Protein AF-0000000079002250 (afdb_homodimer)

Structure (mmCIF, N/CA/C/O backbone):
data_AF-0000000079002250-model_v1
#
loop_
_entity.id
_entity.type
_entity.pdbx_description
1 polymer 'Uncharacterized protein'
#
loop_
_atom_site.group_PDB
_atom_site.id
_atom_site.type_symbol
_atom_site.label_atom_id
_atom_site.label_alt_id
_atom_site.label_comp_id
_atom_site.label_asym_id
_atom_site.label_entity_id
_atom_site.label_seq_id
_atom_site.pdbx_PDB_ins_code
_atom_site.Cartn_x
_atom_site.Cartn_y
_atom_site.Cartn_z
_atom_site.occupancy
_atom_site.B_iso_or_equiv
_atom_site.auth_seq_id
_atom_site.auth_comp_id
_atom_site.auth_asym_id
_atom_site.auth_atom_id
_atom_site.pdbx_PDB_model_num
ATOM 1 N N . MET A 1 1 ? -9.203 32.875 7.77 1 51.28 1 MET A N 1
ATOM 2 C CA . MET A 1 1 ? -10.492 32.188 7.75 1 51.28 1 MET A CA 1
ATOM 3 C C . MET A 1 1 ? -10.344 30.75 8.203 1 51.28 1 MET A C 1
ATOM 5 O O . MET A 1 1 ? -9.352 30.094 7.883 1 51.28 1 MET A O 1
ATOM 9 N N . SER A 1 2 ? -11.055 30.359 9.242 1 61.81 2 SER A N 1
ATOM 10 C CA . SER A 1 2 ? -11.008 29.047 9.883 1 61.81 2 SER A CA 1
ATOM 11 C C . SER A 1 2 ? -11.383 27.953 8.898 1 61.81 2 SER A C 1
ATOM 13 O O . SER A 1 2 ? -12.406 28.031 8.219 1 61.81 2 SER A O 1
ATOM 15 N N . GLN A 1 3 ? -10.367 27.25 8.367 1 74.38 3 GLN A N 1
ATOM 16 C CA . GLN A 1 3 ? -10.648 26.188 7.414 1 74.38 3 GLN A CA 1
ATOM 17 C C . GLN A 1 3 ? -11.508 25.094 8.047 1 74.38 3 GLN A C 1
ATOM 19 O O . GLN A 1 3 ? -11.383 24.812 9.242 1 74.38 3 GLN A O 1
ATOM 24 N N . ASP A 1 4 ? -12.555 24.75 7.359 1 87.44 4 ASP A N 1
ATOM 25 C CA . ASP A 1 4 ? -13.391 23.609 7.754 1 87.44 4 ASP A CA 1
ATOM 26 C C . ASP A 1 4 ? -12.539 22.359 7.992 1 87.44 4 ASP A C 1
ATOM 28 O O . ASP A 1 4 ? -11.883 21.859 7.078 1 87.44 4 ASP A O 1
ATOM 32 N N . PRO A 1 5 ? -12.523 21.891 9.297 1 90.62 5 PRO A N 1
ATOM 33 C CA . PRO A 1 5 ? -11.695 20.719 9.625 1 90.62 5 PRO A CA 1
ATOM 34 C C . PRO A 1 5 ? -12.023 19.5 8.758 1 90.62 5 PRO A C 1
ATOM 36 O O . PRO A 1 5 ? -11.164 18.656 8.539 1 90.62 5 PRO A O 1
ATOM 39 N N . LYS A 1 6 ? -13.289 19.453 8.234 1 92.06 6 LYS A N 1
ATOM 40 C CA . LYS A 1 6 ? -13.68 18.328 7.387 1 92.06 6 LYS A CA 1
ATOM 41 C C . LYS A 1 6 ? -12.93 18.344 6.059 1 92.06 6 LYS A C 1
ATOM 43 O O . LYS A 1 6 ? -12.555 17.297 5.531 1 92.06 6 LYS A O 1
ATOM 48 N N . ILE A 1 7 ? -12.734 19.531 5.605 1 93.25 7 ILE A N 1
ATOM 49 C CA . ILE A 1 7 ? -12.031 19.703 4.34 1 93.25 7 ILE A CA 1
ATOM 50 C C . ILE A 1 7 ? -10.555 19.359 4.527 1 93.25 7 ILE A C 1
ATOM 52 O O . ILE A 1 7 ? -9.961 18.672 3.693 1 93.25 7 ILE A O 1
ATOM 56 N N . ILE A 1 8 ? -9.992 19.781 5.617 1 94.38 8 ILE A N 1
ATOM 57 C CA . ILE A 1 8 ? -8.586 19.5 5.918 1 94.38 8 ILE A CA 1
ATOM 58 C C . ILE A 1 8 ? -8.383 18 6.121 1 94.38 8 ILE A C 1
ATOM 60 O O . ILE A 1 8 ? -7.414 17.438 5.617 1 94.38 8 ILE A O 1
ATOM 64 N N . LYS A 1 9 ? -9.344 17.422 6.836 1 94.81 9 LYS A N 1
ATOM 65 C CA . LYS A 1 9 ? -9.258 15.984 7.074 1 94.81 9 LYS A CA 1
ATOM 66 C C . LYS A 1 9 ? -9.289 15.211 5.762 1 94.81 9 LYS A C 1
ATOM 68 O O . LYS A 1 9 ? -8.516 14.266 5.574 1 94.81 9 LYS A O 1
ATOM 73 N N . ARG A 1 10 ? -10.125 15.609 4.84 1 93.88 10 ARG A N 1
ATOM 74 C CA . ARG A 1 10 ? -10.211 14.961 3.535 1 93.88 10 ARG A CA 1
ATOM 75 C C . ARG A 1 10 ? -8.93 15.164 2.736 1 93.88 10 ARG A C 1
ATOM 77 O O . ARG A 1 10 ? -8.438 14.234 2.098 1 93.88 10 ARG A O 1
ATOM 84 N N . ALA A 1 11 ? -8.398 16.328 2.82 1 94.19 11 ALA A N 1
ATOM 85 C CA . ALA A 1 11 ? -7.18 16.656 2.086 1 94.19 11 ALA A CA 1
ATOM 86 C C . ALA A 1 11 ? -6 15.828 2.586 1 94.19 11 ALA A C 1
ATOM 88 O O . ALA A 1 11 ? -5.082 15.516 1.82 1 94.19 11 ALA A O 1
ATOM 89 N N . LEU A 1 12 ? -6.082 15.406 3.818 1 95.88 12 LEU A N 1
ATOM 90 C CA . LEU A 1 12 ? -4.953 14.727 4.441 1 95.88 12 LEU A CA 1
ATOM 91 C C . LEU A 1 12 ? -5.191 13.219 4.496 1 95.88 12 LEU A C 1
ATOM 93 O O . LEU A 1 12 ? -4.387 12.477 5.062 1 95.88 12 LEU A O 1
ATOM 97 N N . SER A 1 13 ? -6.258 12.773 3.98 1 95.88 13 SER A N 1
ATOM 98 C CA . SER A 1 13 ? -6.59 11.359 4.059 1 95.88 13 SER A CA 1
ATOM 99 C C . SER A 1 13 ? -5.625 10.516 3.232 1 95.88 13 SER A C 1
ATOM 101 O O . SER A 1 13 ? -5.594 10.625 2.004 1 95.88 13 SER A O 1
ATOM 103 N N . ILE A 1 14 ? -4.805 9.812 3.867 1 96.38 14 ILE A N 1
ATOM 104 C CA . ILE A 1 14 ? -3.881 8.852 3.271 1 96.38 14 ILE A CA 1
ATOM 105 C C . ILE A 1 14 ? -4.094 7.473 3.891 1 96.38 14 ILE A C 1
ATOM 107 O O . ILE A 1 14 ? -4.234 7.348 5.109 1 96.38 14 ILE A O 1
ATOM 111 N N . LYS A 1 15 ? -4.238 6.5 3.049 1 96.56 15 LYS A N 1
ATOM 112 C CA . LYS A 1 15 ? -4.344 5.109 3.49 1 96.56 15 LYS A CA 1
ATOM 113 C C . LYS A 1 15 ? -3.438 4.199 2.668 1 96.56 15 LYS A C 1
ATOM 115 O O . LYS A 1 15 ? -3.469 4.234 1.436 1 96.56 15 LYS A O 1
ATOM 120 N N . LEU A 1 16 ? -2.584 3.562 3.332 1 96.44 16 LEU A N 1
ATOM 121 C CA . LEU A 1 16 ? -1.734 2.535 2.742 1 96.44 16 LEU A CA 1
ATOM 122 C C . LEU A 1 16 ? -1.872 1.216 3.496 1 96.44 16 LEU A C 1
ATOM 124 O O . LEU A 1 16 ? -1.715 1.176 4.719 1 96.44 16 LEU A O 1
ATOM 128 N N . TYR A 1 17 ? -2.268 0.25 2.797 1 96.81 17 TYR A N 1
ATOM 129 C CA . TYR A 1 17 ? -2.379 -1.094 3.352 1 96.81 17 TYR A CA 1
ATOM 130 C C . TYR A 1 17 ? -1.665 -2.111 2.469 1 96.81 17 TYR A C 1
ATOM 132 O O . TYR A 1 17 ? -1.827 -2.102 1.245 1 96.81 17 TYR A O 1
ATOM 140 N N . PHE A 1 18 ? -0.873 -2.93 3.109 1 96.12 18 PHE A N 1
ATOM 141 C CA . PHE A 1 18 ? -0.198 -4.016 2.408 1 96.12 18 PHE A CA 1
ATOM 142 C C . PHE A 1 18 ? -0.272 -5.309 3.213 1 96.12 18 PHE A C 1
ATOM 144 O O . PHE A 1 18 ? -0.104 -5.297 4.434 1 96.12 18 PHE A O 1
ATOM 151 N N . GLU A 1 19 ? -0.63 -6.332 2.561 1 96.5 19 GLU A N 1
ATOM 152 C CA . GLU A 1 19 ? -0.57 -7.688 3.1 1 96.5 19 GLU A CA 1
ATOM 153 C C . GLU A 1 19 ? 0.001 -8.664 2.076 1 96.5 19 GLU A C 1
ATOM 155 O O . GLU A 1 19 ? -0.377 -8.633 0.903 1 96.5 19 GLU A O 1
ATOM 160 N N . GLY A 1 20 ? 0.922 -9.453 2.516 1 95.5 20 GLY A N 1
ATOM 161 C CA . GLY A 1 20 ? 1.511 -10.453 1.636 1 95.5 20 GLY A CA 1
ATOM 162 C C . GLY A 1 20 ? 1.831 -11.758 2.34 1 95.5 20 GLY A C 1
ATOM 163 O O . GLY A 1 20 ? 1.411 -11.977 3.479 1 95.5 20 GLY A O 1
ATOM 164 N N . PRO A 1 21 ? 2.428 -12.617 1.613 1 92.81 21 PRO A N 1
ATOM 165 C CA . PRO A 1 21 ? 2.844 -13.875 2.227 1 92.81 21 PRO A CA 1
ATOM 166 C C . PRO A 1 21 ? 3.814 -13.68 3.389 1 92.81 21 PRO A C 1
ATOM 168 O O . PRO A 1 21 ? 4.496 -12.648 3.461 1 92.81 21 PRO A O 1
ATOM 171 N N . SER A 1 22 ? 3.754 -14.664 4.309 1 88.5 22 SER A N 1
ATOM 172 C CA . SER A 1 22 ? 4.652 -14.586 5.457 1 88.5 22 SER A CA 1
ATOM 173 C C . SER A 1 22 ? 6.055 -15.078 5.09 1 88.5 22 SER A C 1
ATOM 175 O O . SER A 1 22 ? 6.434 -16.203 5.422 1 88.5 22 SER A O 1
ATOM 177 N N . ASP A 1 23 ? 6.836 -14.266 4.441 1 90.31 23 ASP A N 1
ATOM 178 C CA . ASP A 1 23 ? 8.195 -14.641 4.059 1 90.31 23 ASP A CA 1
ATOM 179 C C . ASP A 1 23 ? 9.086 -13.406 3.947 1 90.31 23 ASP A C 1
ATOM 181 O O . ASP A 1 23 ? 8.656 -12.289 4.246 1 90.31 23 ASP A O 1
ATOM 185 N N . TRP A 1 24 ? 10.32 -13.633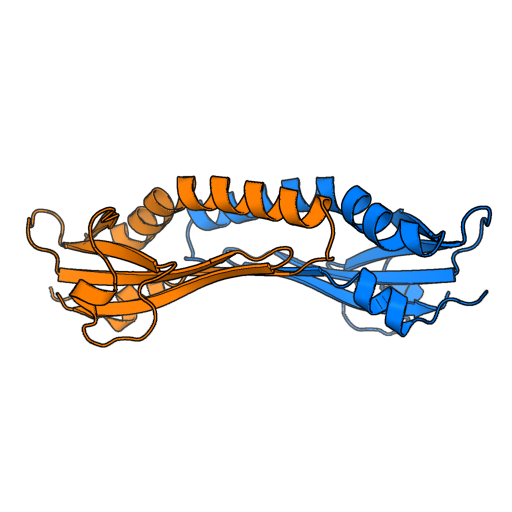 3.607 1 91.75 24 TRP A N 1
ATOM 186 C CA . TRP A 1 24 ? 11.32 -12.57 3.662 1 91.75 24 TRP A CA 1
ATOM 187 C C . TRP A 1 24 ? 11.102 -11.562 2.541 1 91.75 24 TRP A C 1
ATOM 189 O O . TRP A 1 24 ? 11.438 -10.383 2.682 1 91.75 24 TRP A O 1
ATOM 199 N N . THR A 1 25 ? 10.578 -11.938 1.364 1 91.25 25 THR A N 1
ATOM 200 C CA . THR A 1 25 ? 10.352 -11.016 0.252 1 91.25 25 THR A CA 1
ATOM 201 C C . THR A 1 25 ? 9.312 -9.969 0.62 1 91.25 25 THR A C 1
ATOM 203 O O . THR A 1 25 ? 9.438 -8.805 0.24 1 91.25 25 THR A O 1
ATOM 206 N N . THR A 1 26 ? 8.266 -10.469 1.333 1 92.62 26 THR A N 1
ATOM 207 C CA . THR A 1 26 ? 7.238 -9.555 1.806 1 92.62 26 THR A CA 1
ATOM 208 C C . THR A 1 26 ? 7.816 -8.555 2.803 1 92.62 26 THR A C 1
ATOM 210 O O . THR A 1 26 ? 7.559 -7.352 2.709 1 92.62 26 THR A O 1
ATOM 213 N N . ARG A 1 27 ? 8.625 -9.008 3.658 1 92.88 27 ARG A N 1
ATOM 214 C CA . ARG A 1 27 ? 9.258 -8.133 4.645 1 92.88 27 ARG A CA 1
ATOM 215 C C . ARG A 1 27 ? 10.141 -7.094 3.967 1 92.88 27 ARG A C 1
ATOM 217 O O . ARG A 1 27 ? 10.133 -5.922 4.348 1 92.88 27 ARG A O 1
ATOM 224 N N . GLU A 1 28 ? 10.82 -7.52 3.012 1 90.88 28 GLU A N 1
ATOM 225 C CA . GLU A 1 28 ? 11.68 -6.613 2.262 1 90.88 28 GLU A CA 1
ATOM 226 C C . GLU A 1 28 ? 10.875 -5.523 1.564 1 90.88 28 GLU A C 1
ATOM 228 O O . GLU A 1 28 ? 11.242 -4.348 1.602 1 90.88 28 GLU A O 1
ATOM 233 N N . LEU A 1 29 ? 9.836 -5.941 0.959 1 89.88 29 LEU A N 1
ATOM 234 C CA . LEU A 1 29 ? 8.977 -4.969 0.288 1 89.88 29 LEU A CA 1
ATOM 235 C C . LEU A 1 29 ? 8.398 -3.973 1.287 1 89.88 29 LEU A C 1
ATOM 237 O O . LEU A 1 29 ? 8.367 -2.77 1.021 1 89.88 29 LEU A O 1
ATOM 241 N N . ILE A 1 30 ? 7.945 -4.484 2.391 1 92 30 ILE A N 1
ATOM 242 C CA . ILE A 1 30 ? 7.387 -3.625 3.43 1 92 30 ILE A CA 1
ATOM 243 C C . ILE A 1 30 ? 8.438 -2.609 3.877 1 92 30 ILE A C 1
ATOM 245 O O . ILE A 1 30 ? 8.133 -1.422 4.023 1 92 30 ILE A O 1
ATOM 249 N N . ASP A 1 31 ? 9.672 -3.014 4.035 1 91.62 31 ASP A N 1
ATOM 250 C CA . ASP A 1 31 ? 10.75 -2.123 4.465 1 91.62 31 ASP A CA 1
ATOM 251 C C . ASP A 1 31 ? 11 -1.028 3.43 1 91.62 31 ASP A C 1
ATOM 253 O O . ASP A 1 31 ? 11.133 0.145 3.781 1 91.62 31 ASP A O 1
ATOM 257 N N . ILE A 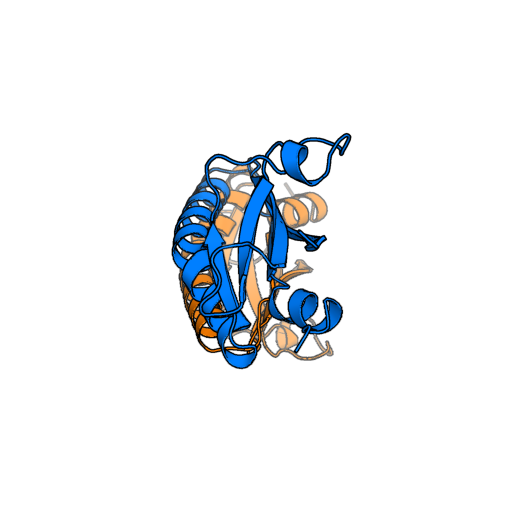1 32 ? 10.961 -1.405 2.273 1 86.56 32 ILE A N 1
ATOM 258 C CA . ILE A 1 32 ? 11.219 -0.46 1.193 1 86.56 32 ILE A CA 1
ATOM 259 C C . ILE A 1 32 ? 10.062 0.528 1.083 1 86.56 32 ILE A C 1
ATOM 261 O O . ILE A 1 32 ? 10.273 1.735 0.953 1 86.56 32 ILE A O 1
ATOM 265 N N . VAL A 1 33 ? 8.875 0.035 1.108 1 85.5 33 VAL A N 1
ATOM 266 C CA . VAL A 1 33 ? 7.68 0.869 1.008 1 85.5 33 VAL A CA 1
ATOM 267 C C . VAL A 1 33 ? 7.617 1.826 2.195 1 85.5 33 VAL A C 1
ATOM 269 O O . VAL A 1 33 ? 7.332 3.016 2.029 1 85.5 33 VAL A O 1
ATOM 272 N N . ASP A 1 34 ? 7.875 1.283 3.322 1 89.12 34 ASP A N 1
ATOM 273 C CA . ASP A 1 34 ? 7.883 2.102 4.531 1 89.12 34 ASP A CA 1
ATOM 274 C C . ASP A 1 34 ? 8.898 3.238 4.418 1 89.12 34 ASP A C 1
ATOM 276 O O . ASP A 1 34 ? 8.562 4.402 4.652 1 89.12 34 ASP A O 1
ATOM 280 N N . GLU A 1 35 ? 10.055 2.926 4.059 1 88.56 35 GLU A N 1
ATOM 281 C CA . GLU A 1 35 ? 11.133 3.906 3.961 1 88.56 35 GLU A CA 1
ATOM 282 C C . GLU A 1 35 ? 10.797 4.992 2.939 1 88.56 35 GLU A C 1
ATOM 284 O O . GLU A 1 35 ? 10.883 6.184 3.242 1 88.56 35 GLU A O 1
ATOM 289 N N . TYR A 1 36 ? 10.445 4.562 1.836 1 86.06 36 TYR A N 1
ATOM 290 C CA . TYR A 1 36 ? 10.141 5.512 0.77 1 86.06 36 TYR A CA 1
ATOM 291 C C . TYR A 1 36 ? 8.93 6.367 1.125 1 86.06 36 TYR A C 1
ATOM 293 O O . TYR A 1 36 ? 8.93 7.578 0.896 1 86.06 36 TYR A O 1
ATOM 301 N N . PHE A 1 37 ? 7.934 5.715 1.644 1 89.81 37 PHE A N 1
ATOM 302 C CA . PHE A 1 37 ? 6.703 6.406 2.006 1 89.81 37 PHE A CA 1
ATOM 303 C C . PHE A 1 37 ? 6.969 7.457 3.076 1 89.81 37 PHE A C 1
ATOM 305 O O . PHE A 1 37 ? 6.539 8.609 2.947 1 89.81 37 PHE A O 1
ATOM 312 N N . MET A 1 38 ? 7.719 7.133 4.047 1 89.19 38 MET A N 1
ATOM 313 C CA . MET A 1 38 ? 8.008 8.055 5.145 1 89.19 38 MET A CA 1
ATOM 314 C C . MET A 1 38 ? 8.867 9.219 4.668 1 89.19 38 MET A C 1
ATOM 316 O O . MET A 1 38 ? 8.727 10.336 5.164 1 89.19 38 MET A O 1
ATOM 320 N N . GLU A 1 39 ? 9.625 9.008 3.73 1 89.12 39 GLU A N 1
ATOM 321 C CA . GLU A 1 39 ? 10.461 10.062 3.16 1 89.12 39 GLU A CA 1
ATOM 322 C C . GLU A 1 39 ? 9.617 11.062 2.369 1 89.12 39 GLU A C 1
ATOM 324 O O . GLU A 1 39 ? 9.938 12.25 2.326 1 89.12 39 GLU A O 1
ATOM 329 N N . ARG A 1 40 ? 8.602 10.57 1.753 1 90.5 40 ARG A N 1
ATOM 330 C CA . ARG A 1 40 ? 7.793 11.406 0.866 1 90.5 40 ARG A CA 1
ATOM 331 C C . ARG A 1 40 ? 6.621 12.031 1.614 1 90.5 40 ARG A C 1
ATOM 333 O O . ARG A 1 40 ? 6.043 13.016 1.158 1 90.5 40 ARG A O 1
ATOM 340 N N . LEU A 1 41 ? 6.297 11.492 2.676 1 92.62 41 LEU A N 1
ATOM 341 C CA . LEU A 1 41 ? 5.094 11.859 3.414 1 92.62 41 LEU A CA 1
ATOM 342 C C . LEU A 1 41 ? 5.062 13.359 3.693 1 92.62 41 LEU A C 1
ATOM 344 O O . LEU A 1 41 ? 4.059 14.023 3.434 1 92.62 41 LEU A O 1
ATOM 348 N N . PRO A 1 42 ? 6.184 13.969 4.148 1 90.75 42 PRO A N 1
ATOM 349 C CA . PRO A 1 42 ? 6.141 15.406 4.43 1 90.75 42 PRO A CA 1
ATOM 350 C C . PRO A 1 42 ? 5.789 16.234 3.199 1 90.75 42 PRO A C 1
ATOM 352 O O . PRO A 1 42 ? 5 17.188 3.293 1 90.75 42 PRO A O 1
ATOM 355 N N . VAL A 1 43 ? 6.367 15.875 2.113 1 93.25 43 VAL A N 1
ATOM 356 C CA . VAL A 1 43 ? 6.098 16.594 0.869 1 93.25 43 VAL A CA 1
ATOM 357 C C . VAL A 1 43 ? 4.637 16.406 0.467 1 93.25 43 VAL A C 1
ATOM 359 O O . VAL A 1 43 ? 3.969 17.344 0.059 1 93.25 43 VAL A O 1
ATOM 362 N N . MET A 1 44 ? 4.094 15.195 0.631 1 94.06 44 MET A N 1
ATOM 363 C CA . MET A 1 44 ? 2.707 14.883 0.291 1 94.06 44 MET A CA 1
ATOM 364 C C . MET A 1 44 ? 1.74 15.703 1.137 1 94.06 44 MET A C 1
ATOM 366 O O . MET A 1 44 ? 0.789 16.281 0.611 1 94.06 44 MET A O 1
ATOM 370 N N . ILE A 1 45 ? 2.041 15.781 2.35 1 95.25 45 ILE A N 1
ATOM 371 C CA . ILE A 1 45 ? 1.171 16.484 3.283 1 95.25 45 ILE A CA 1
ATOM 372 C C . ILE A 1 45 ? 1.193 17.984 2.979 1 95.25 45 ILE A C 1
ATOM 374 O O . ILE A 1 45 ? 0.141 18.625 2.896 1 95.25 45 ILE A O 1
ATOM 378 N N . ASN A 1 46 ? 2.373 18.5 2.777 1 94.75 46 ASN A N 1
ATOM 379 C CA . ASN A 1 46 ? 2.486 19.938 2.496 1 94.75 46 ASN A CA 1
ATOM 380 C C . ASN A 1 46 ? 1.806 20.297 1.18 1 94.75 46 ASN A C 1
ATOM 382 O O . ASN A 1 46 ? 1.148 21.328 1.084 1 94.75 46 ASN A O 1
ATOM 386 N N . ASN A 1 47 ? 2.012 19.469 0.241 1 95.19 47 ASN A N 1
ATOM 387 C CA . ASN A 1 47 ? 1.335 19.719 -1.027 1 95.19 47 ASN A CA 1
ATOM 388 C C . ASN A 1 47 ? -0.182 19.688 -0.871 1 95.19 47 ASN A C 1
ATOM 390 O O . ASN A 1 47 ? -0.89 20.516 -1.458 1 95.19 47 ASN A O 1
ATOM 394 N N . ALA A 1 48 ? -0.69 18.797 -0.098 1 94.19 48 ALA A N 1
ATOM 395 C CA . ALA A 1 48 ? -2.127 18.656 0.126 1 94.19 48 ALA A CA 1
ATOM 396 C C . ALA A 1 48 ? -2.693 19.875 0.847 1 94.19 48 ALA A C 1
ATOM 398 O O . ALA A 1 48 ? -3.861 20.219 0.661 1 94.19 48 ALA A O 1
ATOM 399 N N . LEU A 1 49 ? -1.908 20.578 1.555 1 95 49 LEU A N 1
ATOM 400 C CA . LEU A 1 49 ? -2.367 21.656 2.416 1 95 49 LEU A CA 1
ATOM 401 C C . LEU A 1 49 ? -2.193 23.016 1.729 1 95 49 LEU A C 1
ATOM 403 O O . LEU A 1 49 ? -2.793 24 2.146 1 95 49 LEU A O 1
ATOM 407 N N . GLU A 1 50 ? -1.407 23.094 0.747 1 93.88 50 GLU A N 1
ATOM 408 C CA . GLU A 1 50 ? -1.025 24.328 0.082 1 93.88 50 GLU A CA 1
ATOM 409 C C . GLU A 1 50 ? -2.254 25.125 -0.349 1 93.88 50 GLU A C 1
ATOM 411 O O . GLU A 1 50 ? -2.334 26.328 -0.111 1 93.88 50 GLU A O 1
ATOM 416 N N . PRO A 1 51 ? -3.271 24.469 -0.947 1 93.25 51 PRO A N 1
ATOM 417 C CA . PRO A 1 51 ? -4.453 25.203 -1.392 1 93.25 51 PRO A CA 1
ATOM 418 C C . PRO A 1 51 ? -5.18 25.906 -0.244 1 93.25 51 PRO A C 1
ATOM 420 O O . PRO A 1 51 ? -5.996 26.797 -0.479 1 93.25 51 PRO A O 1
ATOM 423 N N . TYR A 1 52 ? -4.887 25.516 0.924 1 93.5 52 TYR A N 1
ATOM 424 C CA . TYR A 1 52 ? -5.594 26.047 2.078 1 93.5 52 TYR A CA 1
ATOM 425 C C . TYR A 1 52 ? -4.707 27.016 2.855 1 93.5 52 TYR A C 1
ATOM 427 O O . TYR A 1 52 ? -5.059 27.438 3.961 1 93.5 52 TYR A O 1
ATOM 435 N N . GLY A 1 53 ? -3.516 27.297 2.266 1 93.44 53 GLY A N 1
ATOM 436 C CA . GLY A 1 53 ? -2.604 28.234 2.914 1 93.44 53 GLY A CA 1
ATOM 437 C C . GLY A 1 53 ? -2.021 27.688 4.207 1 93.44 53 GLY A C 1
ATOM 438 O O . GLY A 1 53 ? -1.811 28.438 5.16 1 93.44 53 GLY A O 1
ATOM 439 N N . MET A 1 54 ? -1.897 26.375 4.297 1 95.06 54 MET A N 1
ATOM 440 C CA . MET A 1 54 ? -1.395 25.75 5.516 1 95.06 54 MET A CA 1
ATOM 441 C C . MET A 1 54 ? -0.062 25.047 5.262 1 95.06 54 MET A C 1
ATOM 443 O O . MET A 1 54 ? 0.287 24.766 4.113 1 95.06 54 MET A O 1
ATOM 447 N N . GLU A 1 55 ? 0.626 24.828 6.348 1 94.56 55 GLU A N 1
ATOM 448 C CA . GLU A 1 55 ? 1.896 24.109 6.352 1 94.56 55 GLU A CA 1
ATOM 449 C C . GLU A 1 55 ? 1.922 23.047 7.449 1 94.56 55 GLU A C 1
ATOM 451 O O . GLU A 1 55 ? 1.16 23.125 8.414 1 94.56 55 GLU A O 1
ATOM 456 N N . ALA A 1 56 ? 2.77 22.125 7.172 1 94.81 56 ALA A N 1
ATOM 457 C CA . ALA A 1 56 ? 2.826 21.016 8.125 1 94.81 56 ALA A CA 1
ATOM 458 C C . ALA A 1 56 ? 4.238 20.844 8.68 1 94.81 56 ALA A C 1
ATOM 460 O O . ALA A 1 56 ? 5.219 21.172 8 1 94.81 56 ALA A O 1
ATOM 461 N N . SER A 1 57 ? 4.336 20.359 9.891 1 93.44 57 SER A N 1
ATOM 462 C CA . SER A 1 57 ? 5.59 19.953 10.516 1 93.44 57 SER A CA 1
ATOM 463 C C . SER A 1 57 ? 5.426 18.641 11.289 1 93.44 57 SER A C 1
ATOM 465 O O . SER A 1 57 ? 4.516 18.516 12.102 1 93.44 57 SER A O 1
ATOM 467 N N . ILE A 1 58 ? 6.258 17.703 10.953 1 92.06 58 ILE A N 1
ATOM 468 C CA . ILE A 1 58 ? 6.246 16.453 11.703 1 92.06 58 ILE A CA 1
ATOM 469 C C . ILE A 1 58 ? 6.836 16.672 13.094 1 92.06 58 ILE A C 1
ATOM 471 O O . ILE A 1 58 ? 7.938 17.219 13.227 1 92.06 58 ILE A O 1
ATOM 475 N N . LEU A 1 59 ? 6.059 16.312 14.047 1 90.75 59 LEU A N 1
ATOM 476 C CA . LEU A 1 59 ? 6.547 16.438 15.414 1 90.75 59 LEU A CA 1
ATOM 477 C C . LEU A 1 59 ? 7.172 15.141 15.891 1 90.75 59 LEU A C 1
ATOM 479 O O . LEU A 1 59 ? 6.461 14.188 16.219 1 90.75 59 LEU A O 1
ATOM 483 N N . GLU A 1 60 ? 8.414 15.07 15.953 1 79.56 60 GLU A N 1
ATOM 484 C CA . GLU A 1 60 ? 9.133 13.852 16.312 1 79.56 60 GLU A CA 1
ATOM 485 C C . GLU A 1 60 ? 9.078 13.609 17.828 1 79.56 60 GLU A C 1
ATOM 487 O O . GLU A 1 60 ? 9.133 12.461 18.266 1 79.56 60 GLU A O 1
ATOM 492 N N . ASP A 1 61 ? 8.906 14.672 18.594 1 76.12 61 ASP A N 1
ATOM 493 C CA . ASP A 1 61 ? 9.023 14.586 20.047 1 76.12 61 ASP A CA 1
ATOM 494 C C . ASP A 1 61 ? 7.648 14.539 20.703 1 76.12 61 ASP A C 1
ATOM 496 O O . ASP A 1 61 ? 7.543 14.508 21.938 1 76.12 61 ASP A O 1
ATOM 500 N N . LYS A 1 62 ? 6.707 14.617 19.922 1 75.75 62 LYS A N 1
ATOM 501 C CA . LYS A 1 62 ? 5.367 14.586 20.5 1 75.75 62 LYS A CA 1
ATOM 502 C C . LYS A 1 62 ? 4.68 13.25 20.219 1 75.75 62 LYS A C 1
ATOM 504 O O . LYS A 1 62 ? 4.82 12.695 19.141 1 75.75 62 LYS A O 1
ATOM 509 N N . THR A 1 63 ? 4.098 12.883 21.312 1 75 63 THR A N 1
ATOM 510 C CA . THR A 1 63 ? 3.346 11.641 21.172 1 75 63 THR A CA 1
ATOM 511 C C . THR A 1 63 ? 1.857 11.922 20.984 1 75 63 THR A C 1
ATOM 513 O O . THR A 1 63 ? 1.366 12.977 21.391 1 75 63 THR A O 1
ATOM 516 N N . ALA A 1 64 ? 1.247 11.07 20.25 1 80 64 ALA A N 1
ATOM 517 C CA . ALA A 1 64 ? -0.206 11.148 20.125 1 80 64 ALA A CA 1
ATOM 518 C C . ALA A 1 64 ? -0.878 11.203 21.5 1 80 64 ALA A C 1
ATOM 520 O O . ALA A 1 64 ? -1.918 11.844 21.656 1 80 64 ALA A O 1
ATOM 521 N N . CYS A 1 65 ? -0.261 10.586 22.469 1 81.69 65 CYS A N 1
ATOM 522 C CA . CYS A 1 65 ? -0.85 10.523 23.812 1 81.69 65 CYS A CA 1
ATOM 523 C C . CYS A 1 65 ? -0.884 11.906 24.453 1 81.69 65 CYS A C 1
ATOM 525 O O . CYS A 1 65 ? -1.806 12.219 25.203 1 81.69 65 CYS A O 1
ATOM 527 N N . GLU A 1 66 ? 0.077 12.703 24.203 1 82 66 GLU A N 1
ATOM 528 C CA . GLU A 1 66 ? 0.108 14.062 24.734 1 82 66 GLU A CA 1
ATOM 529 C C . GLU A 1 66 ? -1.007 14.914 24.141 1 82 66 GLU A C 1
ATOM 531 O O . GLU A 1 66 ? -1.499 15.844 24.781 1 82 66 GLU A O 1
ATOM 536 N N . ILE A 1 67 ? -1.33 14.609 22.953 1 81.62 67 ILE A N 1
ATOM 537 C CA . ILE A 1 67 ? -2.32 15.398 22.234 1 81.62 67 ILE A CA 1
ATOM 538 C C . ILE A 1 67 ? -3.717 14.836 22.5 1 81.62 67 ILE A C 1
ATOM 540 O O . ILE A 1 67 ? -4.66 15.594 22.734 1 81.62 67 ILE A O 1
ATOM 544 N N . LEU A 1 68 ? -3.855 13.508 22.422 1 79.19 68 LEU A N 1
ATOM 545 C CA . LEU A 1 68 ? -5.168 12.875 22.516 1 79.19 68 LEU A CA 1
ATOM 546 C C . LEU A 1 68 ? -5.555 12.617 23.953 1 79.19 68 LEU A C 1
ATOM 548 O O . LEU A 1 68 ? -6.734 12.422 24.266 1 79.19 68 LEU A O 1
ATOM 552 N N . GLY A 1 69 ? -4.699 12.82 24.875 1 71.69 69 GLY A N 1
ATOM 553 C CA . GLY A 1 69 ? -4.957 12.414 26.25 1 71.69 69 GLY A CA 1
ATOM 554 C C . GLY A 1 69 ? -4.961 10.906 26.438 1 71.69 69 GLY A C 1
ATOM 555 O O . GLY A 1 69 ? -4.102 10.211 25.891 1 71.69 69 GLY A O 1
ATOM 556 N N . GLU A 1 70 ? -6.059 10.383 27.266 1 59.66 70 GLU A N 1
ATOM 557 C CA . GLU A 1 70 ? -6.113 8.984 27.688 1 59.66 70 GLU A CA 1
ATOM 558 C C . GLU A 1 70 ? -6.289 8.055 26.5 1 59.66 70 GLU A C 1
ATOM 560 O O . GLU A 1 70 ? -7.414 7.754 26.094 1 59.66 70 GLU A O 1
ATOM 565 N N . THR A 1 71 ? -5.883 8.469 25.438 1 56.25 71 THR A N 1
ATOM 566 C CA . THR A 1 71 ? -6.273 7.578 24.344 1 56.25 71 THR A CA 1
ATOM 567 C C . THR A 1 71 ? -5.473 6.277 24.406 1 56.25 71 THR A C 1
ATOM 569 O O . THR A 1 71 ? -4.387 6.234 24.984 1 56.25 71 THR A O 1
ATOM 572 N N . PRO A 1 72 ? -6.031 5.316 23.719 1 58.34 72 PRO A N 1
ATOM 573 C CA . PRO A 1 72 ? -5.328 4.062 23.453 1 58.34 72 PRO A CA 1
ATOM 574 C C . PRO A 1 72 ? -3.852 4.27 23.125 1 58.34 72 PRO A C 1
ATOM 576 O O . PRO A 1 72 ? -3.406 5.41 22.969 1 58.34 72 PRO A O 1
ATOM 579 N N . SER A 1 73 ? -3.098 3.252 22.609 1 63.28 73 SER A N 1
ATOM 580 C CA . SER A 1 73 ? -1.656 3.111 22.438 1 63.28 73 SER A CA 1
ATOM 581 C C . SER A 1 73 ? -1.089 4.254 21.594 1 63.28 73 SER A C 1
ATOM 583 O O . SER A 1 73 ? -1.657 4.617 20.562 1 63.28 73 SER A O 1
ATOM 585 N N . CYS A 1 74 ? -0.296 5.051 22.141 1 76.06 74 CYS A N 1
ATOM 586 C CA . CYS A 1 74 ? 0.447 6.109 21.469 1 76.06 74 CYS A CA 1
ATOM 587 C C . CYS A 1 74 ? 1.608 5.531 20.672 1 76.06 74 CYS A C 1
ATOM 589 O O . CYS A 1 74 ? 2.418 6.277 20.109 1 76.06 74 CYS A O 1
ATOM 591 N N . LYS A 1 75 ? 1.473 4.281 20.781 1 79.5 75 LYS A N 1
ATOM 592 C CA . LYS A 1 75 ? 2.543 3.654 20.016 1 79.5 75 LYS A CA 1
ATOM 593 C C . LYS A 1 75 ? 2.223 3.664 18.516 1 79.5 75 LYS A C 1
ATOM 595 O O . LYS A 1 75 ? 1.053 3.686 18.125 1 79.5 75 LYS A O 1
ATOM 600 N N . ASN A 1 76 ? 3.207 3.787 17.688 1 86 76 ASN A N 1
ATOM 601 C CA . ASN A 1 76 ? 3.096 3.684 16.234 1 86 76 ASN A CA 1
ATOM 602 C C . ASN A 1 76 ? 2.223 4.797 15.656 1 86 76 ASN A C 1
ATOM 604 O O . ASN A 1 76 ? 1.305 4.531 14.875 1 86 76 ASN A O 1
ATOM 608 N N . THR A 1 77 ? 2.416 5.891 16.219 1 89.69 77 THR A N 1
ATOM 609 C CA . THR A 1 77 ? 1.715 7.059 15.695 1 89.69 77 THR A CA 1
ATOM 610 C C . THR A 1 77 ? 2.707 8.117 15.227 1 89.69 77 THR A C 1
ATOM 612 O O . THR A 1 77 ? 3.836 8.18 15.711 1 89.69 77 THR A O 1
ATOM 615 N N . LEU A 1 78 ? 2.275 8.836 14.305 1 91.44 78 LEU A N 1
ATOM 616 C CA . LEU A 1 78 ? 2.963 10.016 13.797 1 91.44 78 LEU A CA 1
ATOM 617 C C . LEU A 1 78 ? 2.109 11.266 13.992 1 91.44 78 LEU A C 1
ATOM 619 O O . LEU A 1 78 ? 0.935 11.281 13.617 1 91.44 78 LEU A O 1
ATOM 623 N N . VAL A 1 79 ? 2.682 12.203 14.602 1 93.12 79 VAL A N 1
ATOM 624 C CA . VAL A 1 79 ? 1.962 13.445 14.852 1 93.12 79 VAL A CA 1
ATOM 625 C C . VAL A 1 79 ? 2.488 14.547 13.93 1 93.12 79 VAL A C 1
ATOM 627 O O . VAL A 1 79 ? 3.695 14.797 13.891 1 93.12 79 VAL A O 1
ATOM 630 N N . ILE A 1 80 ? 1.553 15.188 13.305 1 95.19 80 ILE A N 1
ATOM 631 C CA . ILE A 1 80 ? 1.89 16.281 12.398 1 95.19 80 ILE A CA 1
ATOM 632 C C . ILE A 1 80 ? 1.145 17.547 12.82 1 95.19 80 ILE A C 1
ATOM 634 O O . ILE A 1 80 ? -0.084 17.547 12.93 1 95.19 80 ILE A O 1
ATOM 638 N N . ALA A 1 81 ? 1.838 18.625 13.109 1 95.44 81 ALA A N 1
ATOM 639 C CA . ALA A 1 81 ? 1.24 19.922 13.398 1 95.44 81 ALA A CA 1
ATOM 640 C C . ALA A 1 81 ? 0.928 20.688 12.109 1 95.44 81 ALA A C 1
ATOM 642 O O . ALA A 1 81 ? 1.746 20.719 11.188 1 95.44 81 ALA A O 1
ATOM 643 N N . LEU A 1 82 ? -0.216 21.219 12.047 1 95.62 82 LEU A N 1
ATOM 644 C CA . LEU A 1 82 ? -0.666 22.016 10.914 1 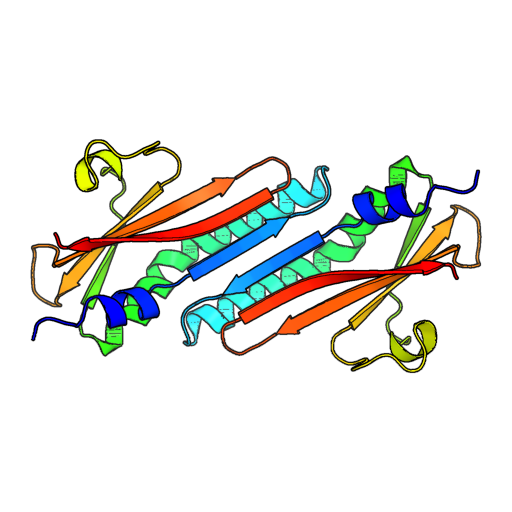95.62 82 LEU A CA 1
ATOM 645 C C . LEU A 1 82 ? -0.792 23.484 11.289 1 95.62 82 LEU A C 1
ATOM 647 O O . LEU A 1 82 ? -1.485 23.812 12.25 1 95.62 82 LEU A O 1
ATOM 651 N N . TYR A 1 83 ? -0.174 24.281 10.508 1 94.94 83 TYR A N 1
ATOM 652 C CA . TYR A 1 83 ? -0.135 25.719 10.773 1 94.94 83 TYR A CA 1
ATOM 653 C C . TYR A 1 83 ? -0.801 26.484 9.641 1 94.94 83 TYR A C 1
ATOM 655 O O . TYR A 1 83 ? -0.678 26.125 8.469 1 94.94 83 TYR A O 1
ATOM 663 N N . VAL A 1 84 ? -1.535 27.5 10.094 1 93 84 VAL A N 1
ATOM 664 C CA . VAL A 1 84 ? -1.855 28.5 9.086 1 93 84 VAL A CA 1
ATOM 665 C C . VAL A 1 84 ? -0.595 29.281 8.719 1 93 84 VAL A C 1
ATOM 667 O O . VAL A 1 84 ? 0.199 29.641 9.594 1 93 84 VAL A O 1
ATOM 670 N N . ALA A 1 85 ? -0.424 29.453 7.414 1 88.44 85 ALA A N 1
ATOM 671 C CA . ALA A 1 85 ? 0.792 30.109 6.934 1 88.44 85 ALA A CA 1
ATOM 672 C C . ALA A 1 85 ? 1.053 31.406 7.691 1 88.44 85 ALA A C 1
ATOM 674 O O . ALA A 1 85 ? 0.151 32.25 7.848 1 88.44 85 ALA A O 1
ATOM 675 N N . GLY A 1 86 ? 2.305 31.578 8.227 1 87.56 86 GLY A N 1
ATOM 676 C CA . GLY A 1 86 ? 2.713 32.812 8.891 1 87.56 86 GLY A CA 1
ATOM 677 C C . GLY A 1 86 ? 2.447 32.781 10.391 1 87.56 86 GLY A C 1
ATOM 678 O O . GLY A 1 86 ? 2.717 33.781 11.078 1 87.56 86 GLY A O 1
ATOM 679 N N . THR A 1 87 ? 1.852 31.703 10.859 1 91.12 87 THR A N 1
ATOM 680 C CA . THR A 1 87 ? 1.601 31.625 12.289 1 91.12 87 THR A CA 1
ATOM 681 C C . THR A 1 87 ? 2.551 30.641 12.953 1 91.12 87 THR A C 1
ATOM 683 O O . THR A 1 87 ? 3.127 29.781 12.281 1 91.12 87 THR A O 1
ATOM 686 N N . SER A 1 88 ? 2.738 30.828 14.211 1 91.31 88 SER A N 1
ATOM 687 C CA . SER A 1 88 ? 3.699 29.984 14.93 1 91.31 88 SER A CA 1
ATOM 688 C C . SER A 1 88 ? 2.994 28.938 15.773 1 91.31 88 SER A C 1
ATOM 690 O O . SER A 1 88 ? 3.625 27.984 16.234 1 91.31 88 SER A O 1
ATOM 692 N N . LYS A 1 89 ? 1.692 29.109 15.992 1 93.75 89 LYS A N 1
ATOM 693 C CA . LYS A 1 89 ? 0.945 28.125 16.766 1 93.75 89 LYS A CA 1
ATOM 694 C C . LYS A 1 89 ? 0.16 27.188 15.844 1 93.75 89 LYS A C 1
ATOM 696 O O . LYS A 1 89 ? -0.475 27.641 14.891 1 93.75 89 LYS A O 1
ATOM 701 N N . PRO A 1 90 ? 0.198 25.922 16.141 1 94.12 90 PRO A N 1
ATOM 702 C CA . PRO A 1 90 ? -0.566 25 15.305 1 94.12 90 PRO A CA 1
ATOM 703 C C . PRO A 1 90 ? -2.074 25.219 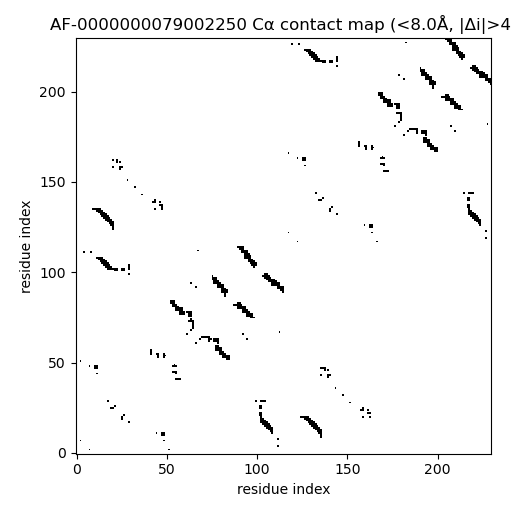15.398 1 94.12 90 PRO A C 1
ATOM 705 O O . PRO A 1 90 ? -2.588 25.531 16.484 1 94.12 90 PRO A O 1
ATOM 708 N N . ALA A 1 91 ? -2.736 25.125 14.289 1 94.69 91 ALA A N 1
ATOM 709 C CA . ALA A 1 91 ? -4.195 25.141 14.242 1 94.69 91 ALA A CA 1
ATOM 710 C C . ALA A 1 91 ? -4.773 23.75 14.5 1 94.69 91 ALA A C 1
ATOM 712 O O . ALA A 1 91 ? -5.812 23.609 15.156 1 94.69 91 ALA A O 1
ATOM 713 N N . TYR A 1 92 ? -4.109 22.719 13.961 1 94.75 92 TYR A N 1
ATOM 714 C CA . TYR A 1 92 ? -4.555 21.328 14.094 1 94.75 92 TYR A CA 1
ATOM 715 C C . TYR A 1 92 ? -3.369 20.391 14.328 1 94.75 92 TYR A C 1
ATOM 717 O O . TYR A 1 92 ? -2.223 20.766 14.047 1 94.75 92 TYR A O 1
ATOM 725 N N . TYR A 1 93 ? -3.652 19.219 14.812 1 94.12 93 TYR A N 1
ATOM 726 C CA . TYR A 1 93 ? -2.766 18.062 14.82 1 94.12 93 TYR A CA 1
ATOM 727 C C . TYR A 1 93 ? -3.373 16.906 14.031 1 94.12 93 TYR A C 1
ATOM 729 O O . TYR A 1 93 ? -4.508 16.5 14.289 1 94.12 93 TYR A O 1
ATOM 737 N N . ALA A 1 94 ? -2.682 16.531 13.062 1 95.06 94 ALA A N 1
ATOM 738 C CA . ALA A 1 94 ? -3.039 15.289 12.375 1 95.06 94 ALA A CA 1
ATOM 739 C C . ALA A 1 94 ? -2.316 14.094 12.984 1 95.06 94 ALA A C 1
ATOM 741 O O . ALA A 1 94 ? -1.09 14.102 13.117 1 95.06 94 ALA A O 1
ATOM 742 N N . ILE A 1 95 ? -3.037 13.109 13.359 1 93.44 95 ILE A N 1
ATOM 743 C CA . ILE A 1 95 ? -2.471 11.898 13.953 1 93.44 95 ILE A CA 1
ATOM 744 C C . ILE A 1 95 ? -2.643 10.727 12.992 1 93.44 95 ILE A C 1
ATOM 746 O O . ILE A 1 95 ? -3.768 10.336 12.672 1 93.44 95 ILE A O 1
ATOM 750 N N . TYR A 1 96 ? -1.498 10.234 12.555 1 93.69 96 TYR A N 1
ATOM 751 C CA . TYR A 1 96 ? -1.483 9.031 11.734 1 93.69 96 TYR A CA 1
ATOM 752 C C . TYR A 1 96 ? -1.088 7.812 12.555 1 93.69 96 TYR A C 1
ATOM 754 O O . TYR A 1 96 ? -0.223 7.902 13.43 1 93.69 96 TYR A O 1
ATOM 762 N N . ARG A 1 97 ? -1.729 6.773 12.227 1 92.25 97 ARG A N 1
ATOM 763 C CA . ARG A 1 97 ? -1.358 5.48 12.797 1 92.25 97 ARG A CA 1
ATOM 764 C C . ARG A 1 97 ? -0.636 4.617 11.766 1 92.25 97 ARG A C 1
ATOM 766 O O . ARG A 1 97 ? -1.022 4.578 10.594 1 92.25 97 ARG A O 1
ATOM 773 N N . TYR A 1 98 ? 0.421 4.008 12.195 1 91.69 98 TYR A N 1
ATOM 774 C CA . TYR A 1 98 ? 1.097 3.039 11.336 1 91.69 98 TYR A CA 1
ATOM 775 C C . TYR A 1 98 ? 1.409 1.758 12.102 1 91.69 98 TYR A C 1
ATOM 777 O O . TYR A 1 98 ? 1.665 1.794 13.312 1 91.69 98 TYR A O 1
ATOM 785 N N . ARG A 1 99 ? 1.263 0.619 11.477 1 91.69 99 ARG A N 1
ATOM 786 C CA . ARG A 1 99 ? 1.565 -0.708 12.008 1 91.69 99 ARG A CA 1
ATOM 787 C C . ARG A 1 99 ? 2.383 -1.521 11.008 1 91.69 99 ARG A C 1
ATOM 789 O O . ARG A 1 99 ? 2.002 -1.644 9.844 1 91.69 99 ARG A O 1
ATOM 796 N N . LYS A 1 100 ? 3.473 -1.865 11.492 1 92.5 100 LYS A N 1
ATOM 797 C CA . LYS A 1 100 ? 4.363 -2.701 10.688 1 92.5 100 LYS A CA 1
ATOM 798 C C . LYS A 1 100 ? 4.508 -4.094 11.305 1 92.5 100 LYS A C 1
ATOM 800 O O . LYS A 1 100 ? 4.938 -4.23 12.445 1 92.5 100 LYS A O 1
ATOM 805 N N . GLY A 1 101 ? 4.02 -5.004 10.586 1 90.69 101 GLY A N 1
ATOM 806 C CA . GLY A 1 101 ? 4.195 -6.395 10.984 1 90.69 101 GLY A CA 1
ATOM 807 C C . GLY A 1 101 ? 5.141 -7.156 10.07 1 90.69 101 GLY A C 1
ATOM 808 O O . GLY A 1 101 ? 5.816 -6.562 9.227 1 90.69 101 GLY A O 1
ATOM 809 N N . ASP A 1 102 ? 5.145 -8.516 10.266 1 90.62 102 ASP A N 1
ATOM 810 C CA . ASP A 1 102 ? 6.023 -9.367 9.469 1 90.62 102 ASP A CA 1
ATOM 811 C C . ASP A 1 102 ? 5.551 -9.438 8.023 1 90.62 102 ASP A C 1
ATOM 813 O O . ASP A 1 102 ? 6.359 -9.57 7.102 1 90.62 102 ASP A O 1
ATOM 817 N N . ASN A 1 103 ? 4.262 -9.328 7.828 1 95.12 103 ASN A N 1
ATOM 818 C CA . ASN A 1 103 ? 3.766 -9.445 6.461 1 95.12 103 ASN A CA 1
ATOM 819 C C . ASN A 1 103 ? 2.643 -8.453 6.184 1 95.12 103 ASN A C 1
ATOM 821 O O . ASN A 1 103 ? 1.885 -8.617 5.227 1 95.12 103 ASN A O 1
ATOM 825 N N . THR A 1 104 ? 2.512 -7.574 7.16 1 95.88 104 THR A N 1
ATOM 826 C CA . THR A 1 104 ? 1.468 -6.57 6.98 1 95.88 104 THR A CA 1
ATOM 827 C C . THR A 1 104 ? 2.004 -5.172 7.273 1 95.88 104 THR A C 1
ATOM 829 O O . THR A 1 104 ? 2.934 -5.012 8.062 1 95.88 104 THR A O 1
ATOM 832 N N . TYR A 1 105 ? 1.498 -4.258 6.555 1 95.81 105 TYR A N 1
ATOM 833 C CA . TYR A 1 105 ? 1.773 -2.846 6.781 1 95.81 105 TYR A CA 1
ATOM 834 C C . TYR A 1 105 ? 0.505 -2.012 6.637 1 95.81 105 TYR A C 1
ATOM 836 O O . TYR A 1 105 ? -0.269 -2.203 5.699 1 95.81 105 TYR A O 1
ATOM 844 N N . GLU A 1 106 ? 0.26 -1.194 7.633 1 96.75 106 GLU A N 1
ATOM 845 C CA . GLU A 1 106 ? -0.896 -0.304 7.582 1 96.75 106 GLU A CA 1
ATOM 846 C C . GLU A 1 106 ? -0.517 1.117 7.988 1 96.75 106 GLU A C 1
ATOM 848 O O . GLU A 1 106 ? 0.25 1.314 8.93 1 96.75 106 GLU A O 1
ATOM 853 N N . PHE A 1 107 ? -1.002 2.061 7.289 1 96 107 PHE A N 1
ATOM 854 C CA . PHE A 1 107 ? -0.829 3.482 7.566 1 96 107 PHE A CA 1
ATOM 855 C C . PHE A 1 107 ? -2.092 4.258 7.219 1 96 107 PHE A C 1
ATOM 857 O O . PHE A 1 107 ? -2.646 4.098 6.129 1 96 107 PHE A O 1
ATOM 864 N N . PHE A 1 108 ? -2.609 4.98 8.172 1 96.31 108 PHE A N 1
ATOM 865 C CA . PHE A 1 108 ? -3.805 5.754 7.855 1 96.31 108 PHE A CA 1
ATOM 866 C C . PHE A 1 108 ? -3.949 6.938 8.805 1 96.31 108 PHE A C 1
ATOM 868 O O . PHE A 1 108 ? -3.393 6.934 9.906 1 96.31 108 PHE A O 1
ATOM 875 N N . LEU A 1 109 ? -4.66 7.953 8.391 1 95.56 109 LEU A N 1
ATOM 876 C CA . LEU A 1 109 ? -5.027 9.062 9.258 1 95.56 109 LEU A CA 1
ATOM 877 C C . LEU A 1 109 ? -6.02 8.617 10.328 1 95.56 109 LEU A C 1
ATOM 879 O O . LEU A 1 109 ? -7.145 8.227 10.008 1 95.56 109 LEU A O 1
ATOM 883 N N . GLU A 1 110 ? -5.648 8.688 11.516 1 91.88 110 GLU A N 1
ATOM 884 C CA . GLU A 1 110 ? -6.496 8.25 12.625 1 91.88 110 GLU A CA 1
ATOM 885 C C . GLU A 1 110 ? -7.383 9.391 13.117 1 91.88 110 GLU A C 1
ATOM 887 O O . GLU A 1 110 ? -8.57 9.195 13.367 1 91.88 110 GLU A O 1
ATOM 892 N N . ASN A 1 111 ? -6.75 10.547 13.211 1 92 111 ASN A N 1
ATOM 893 C CA . ASN A 1 111 ? -7.492 11.656 13.797 1 92 111 ASN A CA 1
ATOM 894 C C . ASN A 1 111 ? -6.938 13 13.344 1 92 111 ASN A C 1
ATOM 896 O O . ASN A 1 111 ? -5.758 13.109 13 1 92 111 ASN A O 1
ATOM 900 N N . LEU A 1 112 ? -7.797 13.953 13.336 1 94.12 112 LEU A N 1
ATOM 901 C CA . LEU A 1 112 ? -7.473 15.367 13.234 1 94.12 112 LEU A CA 1
ATOM 902 C C . LEU A 1 112 ? -8.016 16.141 14.438 1 94.12 112 LEU A C 1
ATOM 904 O O . LEU A 1 112 ? -9.234 16.203 14.633 1 94.12 112 LEU A O 1
ATOM 908 N N . VAL A 1 113 ? -7.137 16.688 15.172 1 91.56 113 VAL A N 1
ATOM 909 C CA . VAL A 1 113 ? -7.52 17.328 16.422 1 91.56 113 VAL A CA 1
ATOM 910 C C . VAL A 1 113 ? -7.215 18.828 16.359 1 91.56 113 VAL A C 1
ATOM 912 O O . VAL A 1 113 ? -6.129 19.219 15.914 1 91.56 113 VAL A O 1
ATOM 915 N N . GLN A 1 114 ? -8.156 19.562 16.688 1 91.81 114 GLN A N 1
ATOM 916 C CA . GLN A 1 114 ? -7.879 20.984 16.797 1 91.81 114 GLN A CA 1
ATOM 917 C C . GLN A 1 114 ? -6.949 21.281 17.969 1 91.81 114 GLN A C 1
ATOM 919 O O . GLN A 1 114 ? -7.09 20.703 19.047 1 91.81 114 GLN A O 1
ATOM 924 N N . ALA A 1 115 ? -5.945 22.062 17.625 1 88.81 115 ALA A N 1
ATOM 925 C CA . ALA A 1 115 ? -4.957 22.406 18.656 1 88.81 115 ALA A CA 1
ATOM 926 C C . ALA A 1 115 ? -5.547 23.359 19.688 1 88.81 115 ALA A C 1
ATOM 928 O O . ALA A 1 115 ? -6.465 24.125 19.391 1 88.81 115 ALA A O 1
ATOM 929 N N . MET B 1 1 ? 1.47 -34.906 -5.047 1 51.09 1 MET B N 1
ATOM 930 C CA . MET B 1 1 ? 0.298 -34.781 -4.184 1 51.09 1 MET B CA 1
ATOM 931 C C . MET B 1 1 ? -0.446 -33.5 -4.461 1 51.09 1 MET B C 1
ATOM 933 O O . MET B 1 1 ? 0.175 -32.469 -4.734 1 51.09 1 MET B O 1
ATOM 937 N N . SER B 1 2 ? -1.706 -33.625 -4.789 1 61.16 2 SER B N 1
ATOM 938 C CA . SER B 1 2 ? -2.564 -32.5 -5.184 1 61.16 2 SER B CA 1
ATOM 939 C C . SER B 1 2 ? -2.672 -31.469 -4.07 1 61.16 2 SER B C 1
ATOM 941 O O . SER B 1 2 ? -2.977 -31.812 -2.924 1 61.16 2 SER B O 1
ATOM 943 N N . GLN B 1 3 ? -1.945 -30.375 -4.211 1 74.44 3 GLN B N 1
ATOM 944 C CA . GLN B 1 3 ? -1.98 -29.359 -3.164 1 74.44 3 GLN B CA 1
ATOM 945 C C . GLN B 1 3 ? -3.379 -28.766 -3.02 1 74.44 3 GLN B C 1
ATOM 947 O O . GLN B 1 3 ? -4.113 -28.641 -4.004 1 74.44 3 GLN B O 1
ATOM 952 N N . ASP B 1 4 ? -3.854 -28.719 -1.841 1 88.06 4 ASP B N 1
ATOM 953 C CA . ASP B 1 4 ? -5.113 -28.062 -1.511 1 88.06 4 ASP B CA 1
ATOM 954 C C . ASP B 1 4 ? -5.137 -26.625 -2.043 1 88.06 4 ASP B C 1
ATOM 956 O O . ASP B 1 4 ? -4.309 -25.812 -1.652 1 88.06 4 ASP B O 1
ATOM 960 N N . PRO B 1 5 ? -6.066 -26.391 -3.033 1 90.62 5 PRO B N 1
ATOM 961 C CA . PRO B 1 5 ? -6.125 -25.047 -3.623 1 90.62 5 PRO B CA 1
ATOM 962 C C . PRO B 1 5 ? -6.289 -23.953 -2.576 1 90.62 5 PRO B C 1
ATOM 964 O O . PRO B 1 5 ? -5.871 -22.812 -2.803 1 90.62 5 PRO B O 1
ATOM 967 N N . LYS B 1 6 ? -6.91 -24.297 -1.398 1 92.56 6 LYS B N 1
ATOM 968 C CA . LYS B 1 6 ? -7.105 -23.297 -0.351 1 92.56 6 LYS B CA 1
ATOM 969 C C . LYS B 1 6 ? -5.77 -22.859 0.241 1 92.56 6 LYS B C 1
ATOM 971 O O . LYS B 1 6 ? -5.59 -21.688 0.572 1 92.56 6 LYS B O 1
ATOM 976 N N . ILE B 1 7 ? -4.891 -23.797 0.363 1 93.56 7 ILE B N 1
ATOM 977 C CA . ILE B 1 7 ? -3.568 -23.516 0.912 1 93.56 7 ILE B CA 1
ATOM 978 C C . ILE B 1 7 ? -2.768 -22.672 -0.077 1 93.56 7 ILE B C 1
ATOM 980 O O . ILE B 1 7 ? -2.102 -21.703 0.315 1 93.56 7 ILE B O 1
ATOM 984 N N . ILE B 1 8 ? -2.846 -22.984 -1.338 1 94.31 8 ILE B N 1
ATOM 985 C CA . ILE B 1 8 ? -2.146 -22.25 -2.383 1 94.31 8 ILE B CA 1
ATOM 986 C C . ILE B 1 8 ? -2.697 -20.828 -2.469 1 94.31 8 ILE B C 1
ATOM 988 O O . ILE B 1 8 ? -1.934 -19.859 -2.578 1 94.31 8 ILE B O 1
ATOM 992 N N . LYS B 1 9 ? -4.027 -20.734 -2.381 1 94.81 9 LYS B N 1
ATOM 993 C CA . LYS B 1 9 ? -4.66 -19.422 -2.43 1 94.81 9 LYS B CA 1
ATOM 994 C C . LYS B 1 9 ? -4.191 -18.547 -1.274 1 94.81 9 LYS B C 1
ATOM 996 O O . LYS B 1 9 ? -3.902 -17.359 -1.466 1 94.81 9 LYS B O 1
ATOM 1001 N N . ARG B 1 10 ? -4.066 -19.125 -0.095 1 94 10 ARG B N 1
ATOM 1002 C CA . ARG B 1 10 ? -3.592 -18.391 1.073 1 94 10 ARG B CA 1
ATOM 1003 C C . ARG B 1 10 ? -2.135 -17.969 0.906 1 94 10 ARG B C 1
ATOM 1005 O O . ARG B 1 10 ? -1.761 -16.844 1.234 1 94 10 ARG B O 1
ATOM 1012 N N . ALA B 1 11 ? -1.384 -18.844 0.375 1 94.19 11 ALA B N 1
ATOM 1013 C CA . ALA B 1 11 ? 0.04 -18.578 0.176 1 94.19 11 ALA B CA 1
ATOM 1014 C C . ALA B 1 11 ? 0.255 -17.438 -0.818 1 94.19 11 ALA B C 1
ATOM 1016 O O . ALA B 1 11 ? 1.241 -16.703 -0.725 1 94.19 11 ALA B O 1
ATOM 1017 N N . LEU B 1 12 ? -0.694 -17.266 -1.681 1 95.81 12 LEU B N 1
ATOM 1018 C CA . LEU B 1 12 ? -0.533 -16.297 -2.76 1 95.81 12 LEU B CA 1
ATOM 1019 C C . LEU B 1 12 ? -1.306 -15.016 -2.459 1 95.81 12 LEU B C 1
ATOM 1021 O O . LEU B 1 12 ? -1.358 -14.109 -3.293 1 95.81 12 LEU B O 1
ATOM 1025 N N . SER B 1 13 ? -1.908 -14.93 -1.347 1 95.88 13 SER B N 1
ATOM 1026 C CA . SER B 1 13 ? -2.732 -13.773 -1.023 1 95.88 13 SER B CA 1
ATOM 1027 C C . SER B 1 13 ? -1.88 -12.516 -0.841 1 95.88 13 SER B C 1
ATOM 1029 O O . SER B 1 13 ? -1.071 -12.445 0.087 1 95.88 13 SER B O 1
ATOM 1031 N N . ILE B 1 14 ? -1.973 -11.648 -1.741 1 96.31 14 ILE B N 1
ATOM 1032 C CA . ILE B 1 14 ? -1.333 -10.336 -1.705 1 96.31 14 ILE B CA 1
ATOM 1033 C C . ILE B 1 14 ? -2.387 -9.242 -1.879 1 96.31 14 ILE B C 1
ATOM 1035 O O . ILE B 1 14 ? -3.26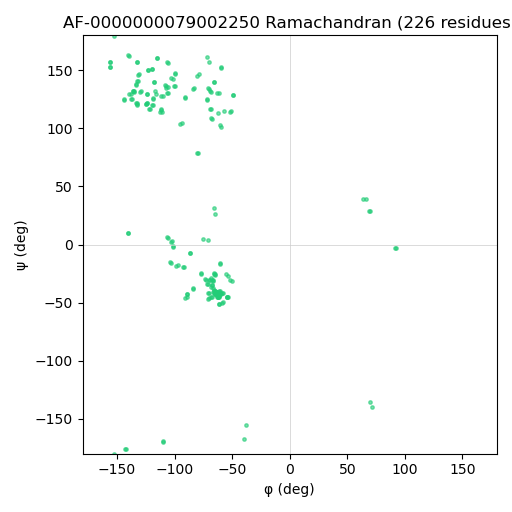6 -9.352 -2.736 1 96.31 14 ILE B O 1
ATOM 1039 N N . LYS B 1 15 ? -2.361 -8.289 -1 1 96.5 15 LYS B N 1
ATOM 1040 C CA . LYS B 1 15 ? -3.236 -7.121 -1.092 1 96.5 15 LYS B CA 1
ATOM 1041 C C . LYS B 1 15 ? -2.455 -5.828 -0.872 1 96.5 15 LYS B C 1
ATOM 1043 O O . LYS B 1 15 ? -1.721 -5.703 0.11 1 96.5 15 LYS B O 1
ATOM 1048 N N . LEU B 1 16 ? -2.51 -5.004 -1.817 1 96.38 16 LEU B N 1
ATOM 1049 C CA . LEU B 1 16 ? -1.953 -3.656 -1.731 1 96.38 16 LEU B CA 1
ATOM 1050 C C . LEU B 1 16 ? -3.012 -2.609 -2.061 1 96.38 16 LEU B C 1
ATOM 1052 O O . LEU B 1 16 ? -3.658 -2.684 -3.109 1 96.38 16 LEU B O 1
ATOM 1056 N N . TYR B 1 17 ? -3.221 -1.782 -1.141 1 96.75 17 TYR B N 1
ATOM 1057 C CA . TYR B 1 17 ? -4.148 -0.673 -1.325 1 96.75 17 TYR B CA 1
ATOM 1058 C C . TYR B 1 17 ? -3.508 0.649 -0.922 1 96.75 17 TYR B C 1
ATOM 1060 O O . TYR B 1 17 ? -2.883 0.746 0.137 1 96.75 17 TYR B O 1
ATOM 1068 N N . PHE B 1 18 ? -3.643 1.604 -1.798 1 96.19 18 PHE B N 1
ATOM 1069 C CA . PHE B 1 18 ? -3.164 2.951 -1.507 1 96.19 18 PHE B CA 1
ATOM 1070 C C . PHE B 1 18 ? -4.199 3.994 -1.914 1 96.19 18 PHE B C 1
ATOM 1072 O O . PHE B 1 18 ? -4.812 3.885 -2.977 1 96.19 18 PHE B O 1
ATOM 1079 N N . GLU B 1 19 ? -4.449 4.875 -1.052 1 96.5 19 GLU B N 1
ATOM 1080 C CA . GLU B 1 19 ? -5.254 6.066 -1.323 1 96.5 19 GLU B CA 1
ATOM 1081 C C . GLU B 1 19 ? -4.605 7.316 -0.731 1 96.5 19 GLU B C 1
ATOM 1083 O O . GLU B 1 19 ? -4.156 7.301 0.417 1 96.5 19 GLU B O 1
ATOM 1088 N N . GLY B 1 20 ? -4.512 8.32 -1.534 1 95.44 20 GLY B N 1
ATOM 1089 C CA . GLY B 1 20 ? -3.947 9.578 -1.064 1 95.44 20 GLY B CA 1
ATOM 1090 C C . GLY B 1 20 ? -4.652 10.797 -1.63 1 95.44 20 GLY B C 1
ATOM 1091 O O . GLY B 1 20 ? -5.715 10.68 -2.242 1 95.44 20 GLY B O 1
ATOM 1092 N N . PRO B 1 21 ? -4.133 11.906 -1.303 1 92.69 21 PRO B N 1
ATOM 1093 C CA . PRO B 1 21 ? -4.699 13.141 -1.862 1 92.69 21 PRO B CA 1
ATOM 1094 C C . PRO B 1 21 ? -4.648 13.172 -3.389 1 92.69 21 PRO B C 1
ATOM 1096 O O . PRO B 1 21 ? -3.83 12.477 -3.996 1 92.69 21 PRO B O 1
ATOM 1099 N N . SER B 1 22 ? -5.625 13.93 -3.928 1 88.75 22 SER B N 1
ATOM 1100 C CA . SER B 1 22 ? -5.656 14.062 -5.379 1 88.75 22 SER B CA 1
ATOM 1101 C C . SER B 1 22 ? -4.637 15.078 -5.867 1 88.75 22 SER B C 1
ATOM 1103 O O . SER B 1 22 ? -4.996 16.219 -6.207 1 88.75 22 SER B O 1
ATOM 1105 N N . ASP B 1 23 ? -3.396 14.711 -5.938 1 90.56 23 ASP B N 1
ATOM 1106 C CA . ASP B 1 23 ? -2.35 15.617 -6.391 1 90.56 23 ASP B CA 1
ATOM 1107 C C . ASP B 1 23 ? -1.188 14.852 -7.016 1 90.56 23 ASP B C 1
ATOM 1109 O O . ASP B 1 23 ? -1.246 13.625 -7.148 1 90.56 23 ASP B O 1
ATOM 1113 N N . TRP B 1 24 ? -0.199 15.594 -7.457 1 91.69 24 TRP B N 1
ATOM 1114 C CA . TRP B 1 24 ? 0.871 15 -8.258 1 91.69 24 TRP B CA 1
ATOM 1115 C C . TRP B 1 24 ? 1.788 14.148 -7.383 1 91.69 24 TRP B C 1
ATOM 1117 O O . TRP B 1 24 ? 2.385 13.18 -7.863 1 91.69 24 TRP B O 1
ATOM 1127 N N . THR B 1 25 ? 1.985 14.43 -6.09 1 91.38 25 THR B N 1
ATOM 1128 C CA . THR B 1 25 ? 2.855 13.656 -5.211 1 91.38 25 THR B CA 1
ATOM 1129 C C . THR B 1 25 ? 2.303 12.25 -5.008 1 91.38 25 THR B C 1
ATOM 1131 O O . THR B 1 25 ? 3.064 11.281 -4.938 1 91.38 25 THR B O 1
ATOM 1134 N N . THR B 1 26 ? 0.954 12.219 -4.887 1 92.69 26 THR B N 1
ATOM 1135 C CA . THR B 1 26 ? 0.295 10.93 -4.754 1 92.69 26 THR B CA 1
ATOM 1136 C C . THR B 1 26 ? 0.475 10.094 -6.023 1 92.69 26 THR B C 1
ATOM 1138 O O . THR B 1 26 ? 0.803 8.914 -5.953 1 92.69 26 THR B O 1
ATOM 1141 N N . ARG B 1 27 ? 0.362 10.727 -7.102 1 93.31 27 ARG B N 1
ATOM 1142 C CA . ARG B 1 27 ? 0.537 10.031 -8.367 1 93.31 27 ARG B CA 1
ATOM 1143 C C . ARG B 1 27 ? 1.961 9.508 -8.516 1 93.31 27 ARG B C 1
ATOM 1145 O O . ARG B 1 27 ? 2.168 8.375 -8.961 1 93.31 27 ARG B O 1
ATOM 1152 N N . GLU B 1 28 ? 2.85 10.266 -8.141 1 91.06 28 GLU B N 1
ATOM 1153 C CA . GLU B 1 28 ? 4.254 9.867 -8.195 1 91.06 28 GLU B CA 1
ATOM 1154 C C . GLU B 1 28 ? 4.52 8.656 -7.305 1 91.06 28 GLU B C 1
ATOM 1156 O O . GLU B 1 28 ? 5.199 7.715 -7.715 1 91.06 28 GLU B O 1
ATOM 1161 N N . LEU B 1 29 ? 3.984 8.719 -6.137 1 90.06 29 LEU B N 1
ATOM 1162 C CA . LEU B 1 29 ? 4.16 7.59 -5.227 1 90.06 29 LEU B CA 1
ATOM 1163 C C . LEU B 1 29 ? 3.533 6.324 -5.801 1 90.06 29 LEU B C 1
ATOM 1165 O O . LEU B 1 29 ? 4.125 5.246 -5.73 1 90.06 29 LEU B O 1
ATOM 1169 N N . ILE B 1 30 ? 2.354 6.465 -6.324 1 92.31 30 ILE B N 1
ATOM 1170 C CA . ILE B 1 30 ? 1.665 5.328 -6.926 1 92.31 30 ILE B CA 1
ATOM 1171 C C . ILE B 1 30 ? 2.521 4.738 -8.039 1 92.31 30 ILE B C 1
ATOM 1173 O O . ILE B 1 30 ? 2.674 3.518 -8.141 1 92.31 30 ILE B O 1
ATOM 1177 N N . ASP B 1 31 ? 3.146 5.566 -8.859 1 91.75 31 ASP B N 1
ATOM 1178 C CA . ASP B 1 31 ? 3.98 5.105 -9.961 1 91.75 31 ASP B CA 1
ATOM 1179 C C . ASP B 1 31 ? 5.195 4.332 -9.453 1 91.75 31 ASP B C 1
ATOM 1181 O O . ASP B 1 31 ? 5.52 3.262 -9.969 1 91.75 31 ASP B O 1
ATOM 1185 N N . ILE B 1 32 ? 5.715 4.816 -8.461 1 86.62 32 ILE B N 1
ATOM 1186 C CA . ILE B 1 32 ? 6.906 4.191 -7.895 1 86.62 32 ILE B CA 1
ATOM 1187 C C . ILE B 1 32 ? 6.531 2.865 -7.238 1 86.62 32 ILE B C 1
ATOM 1189 O O . ILE B 1 32 ? 7.219 1.857 -7.426 1 86.62 32 ILE B O 1
ATOM 1193 N N . VAL B 1 33 ? 5.512 2.855 -6.477 1 85.31 33 VAL B N 1
ATOM 1194 C CA . VAL B 1 33 ? 5.043 1.652 -5.797 1 85.31 33 VAL B CA 1
ATOM 1195 C C . VAL B 1 33 ? 4.656 0.594 -6.824 1 85.31 33 VAL B C 1
ATOM 1197 O O . VAL B 1 33 ? 5.008 -0.579 -6.684 1 85.31 33 VAL B O 1
ATOM 1200 N N . ASP B 1 34 ? 3.945 1.037 -7.801 1 88.75 34 ASP B N 1
ATOM 1201 C CA . ASP B 1 34 ? 3.545 0.129 -8.867 1 88.75 34 ASP B CA 1
ATOM 1202 C C . ASP B 1 34 ? 4.762 -0.505 -9.539 1 88.75 34 ASP B C 1
ATOM 1204 O O . ASP B 1 34 ? 4.836 -1.729 -9.672 1 88.75 34 ASP B O 1
ATOM 1208 N N . GLU B 1 35 ? 5.68 0.272 -9.906 1 88.06 35 GLU B N 1
ATOM 1209 C CA . GLU B 1 35 ? 6.871 -0.197 -10.602 1 88.06 35 GLU B CA 1
ATOM 1210 C C . GLU B 1 35 ? 7.664 -1.178 -9.742 1 88.06 35 GLU B C 1
ATOM 1212 O O . GLU B 1 35 ? 7.992 -2.279 -10.188 1 88.06 35 GLU B O 1
ATOM 1217 N N . TYR B 1 36 ? 7.91 -0.771 -8.586 1 85.62 36 TYR B N 1
ATOM 1218 C CA . TYR B 1 36 ? 8.703 -1.61 -7.688 1 85.62 36 TYR B CA 1
ATOM 1219 C C . TYR B 1 36 ? 7.965 -2.9 -7.355 1 85.62 36 TYR B C 1
ATOM 1221 O O . TYR B 1 36 ? 8.562 -3.979 -7.328 1 85.62 36 TYR B O 1
ATOM 1229 N N . PHE B 1 37 ? 6.711 -2.764 -7.098 1 89.62 37 PHE B N 1
ATOM 1230 C CA . PHE B 1 37 ? 5.895 -3.918 -6.742 1 89.62 37 PHE B CA 1
ATOM 1231 C C . PHE B 1 37 ? 5.84 -4.922 -7.887 1 89.62 37 PHE B C 1
ATOM 1233 O O . PHE B 1 37 ? 6.055 -6.117 -7.684 1 89.62 37 PHE B O 1
ATOM 1240 N N . MET B 1 38 ? 5.645 -4.457 -9.047 1 88.69 38 MET B N 1
ATOM 1241 C CA . MET B 1 38 ? 5.543 -5.336 -10.211 1 88.69 38 MET B CA 1
ATOM 1242 C C . MET B 1 38 ? 6.879 -6.008 -10.5 1 88.69 38 MET B C 1
ATOM 1244 O O . MET B 1 38 ? 6.918 -7.152 -10.961 1 88.69 38 MET B O 1
ATOM 1248 N N . GLU B 1 39 ? 7.898 -5.395 -10.203 1 88.62 39 GLU B N 1
ATOM 1249 C CA . GLU B 1 39 ? 9.227 -5.957 -10.398 1 88.62 39 GLU B CA 1
ATOM 1250 C C . GLU B 1 39 ? 9.5 -7.082 -9.406 1 88.62 39 GLU B C 1
ATOM 1252 O O . GLU B 1 39 ? 10.203 -8.047 -9.727 1 88.62 39 GLU B O 1
ATOM 1257 N N . ARG B 1 40 ? 8.977 -6.957 -8.242 1 90.38 40 ARG B N 1
ATOM 1258 C CA . ARG B 1 40 ? 9.266 -7.902 -7.168 1 90.38 40 ARG B CA 1
ATOM 1259 C C . ARG B 1 40 ? 8.234 -9.023 -7.133 1 90.38 40 ARG B C 1
ATOM 1261 O O . ARG B 1 40 ? 8.484 -10.086 -6.559 1 90.38 40 ARG B O 1
ATOM 1268 N N . LEU B 1 41 ? 7.156 -8.805 -7.699 1 92.62 41 LEU B N 1
ATOM 1269 C CA . LEU B 1 41 ? 6.012 -9.695 -7.602 1 92.62 41 LEU B CA 1
ATOM 1270 C C . LEU B 1 41 ? 6.395 -11.117 -8.016 1 92.62 41 LEU B C 1
ATOM 1272 O O . LEU B 1 41 ? 6.094 -12.078 -7.297 1 92.62 41 LEU B O 1
ATOM 1276 N N . PRO B 1 42 ? 7.133 -11.297 -9.133 1 90.81 42 PRO B N 1
ATOM 1277 C CA . PRO B 1 42 ? 7.48 -12.664 -9.523 1 90.81 42 PRO B CA 1
ATOM 1278 C C . PRO B 1 42 ? 8.297 -13.391 -8.461 1 90.81 42 PRO B C 1
ATOM 1280 O O . PRO B 1 42 ? 8.055 -14.57 -8.188 1 90.81 42 PRO B O 1
ATOM 1283 N N . VAL B 1 43 ? 9.219 -12.703 -7.895 1 93.25 43 VAL B N 1
ATOM 1284 C CA . VAL B 1 43 ? 10.055 -13.289 -6.852 1 93.25 43 VAL B CA 1
ATOM 1285 C C . VAL B 1 43 ? 9.195 -13.625 -5.633 1 93.25 43 VAL B C 1
ATOM 1287 O O . VAL B 1 43 ? 9.336 -14.695 -5.043 1 93.25 43 VAL B O 1
ATOM 1290 N N . MET B 1 44 ? 8.266 -12.75 -5.273 1 94.12 44 MET B N 1
ATOM 1291 C CA . MET B 1 44 ? 7.383 -12.953 -4.129 1 94.12 44 MET B CA 1
ATOM 1292 C C . MET B 1 44 ? 6.508 -14.188 -4.324 1 94.12 44 MET B C 1
ATOM 1294 O O . MET B 1 44 ? 6.383 -15.016 -3.42 1 94.12 44 MET B O 1
ATOM 1298 N N . ILE B 1 45 ? 6 -14.305 -5.473 1 95.25 45 ILE B N 1
ATOM 1299 C CA . ILE B 1 45 ? 5.094 -15.406 -5.781 1 95.25 45 ILE B CA 1
ATOM 1300 C C . ILE B 1 45 ? 5.867 -16.719 -5.758 1 95.25 45 ILE B C 1
ATOM 1302 O O . ILE B 1 45 ? 5.422 -17.703 -5.148 1 95.25 45 ILE B O 1
ATOM 1306 N N . ASN B 1 46 ? 7.016 -16.703 -6.375 1 94.94 46 ASN B N 1
ATOM 1307 C CA . ASN B 1 46 ? 7.805 -17.938 -6.414 1 94.94 46 ASN B CA 1
ATOM 1308 C C . ASN B 1 46 ? 8.266 -18.359 -5.023 1 94.94 46 ASN B C 1
ATOM 1310 O O . ASN B 1 46 ? 8.266 -19.547 -4.691 1 94.94 46 ASN B O 1
ATOM 1314 N N . ASN B 1 47 ? 8.672 -17.406 -4.305 1 95.31 47 ASN B N 1
ATOM 1315 C CA . ASN B 1 47 ? 9.062 -17.719 -2.934 1 95.31 47 ASN B CA 1
ATOM 1316 C C . ASN B 1 47 ? 7.895 -18.297 -2.137 1 95.31 47 ASN B C 1
ATOM 1318 O O . ASN B 1 47 ? 8.07 -19.219 -1.354 1 95.31 47 ASN B O 1
ATOM 1322 N N . ALA B 1 48 ? 6.73 -17.781 -2.316 1 94.38 48 ALA B N 1
ATOM 1323 C CA . ALA B 1 48 ? 5.535 -18.234 -1.608 1 94.38 48 ALA B CA 1
ATOM 1324 C C . ALA B 1 48 ? 5.172 -19.656 -2.004 1 94.38 48 ALA B C 1
ATOM 1326 O O . ALA B 1 48 ? 4.602 -20.406 -1.202 1 94.38 48 ALA B O 1
ATOM 1327 N N . LEU B 1 49 ? 5.543 -20.078 -3.129 1 95.12 49 LEU B N 1
ATOM 1328 C CA . LEU B 1 49 ? 5.121 -21.375 -3.68 1 95.12 49 LEU B CA 1
ATOM 1329 C C . LEU B 1 49 ? 6.172 -22.438 -3.422 1 95.12 49 LEU B C 1
ATOM 1331 O O . LEU B 1 49 ? 5.883 -23.641 -3.52 1 95.12 49 LEU B O 1
ATOM 1335 N N . GLU B 1 50 ? 7.355 -22.078 -3.115 1 94 50 GLU B N 1
ATOM 1336 C CA . GLU B 1 50 ? 8.5 -22.984 -2.988 1 94 50 GLU B CA 1
ATOM 1337 C C . GLU B 1 50 ? 8.203 -24.125 -2.018 1 94 50 GLU B C 1
ATOM 1339 O O . GLU B 1 50 ? 8.461 -25.281 -2.322 1 94 50 GLU B O 1
ATOM 1344 N N . PRO B 1 51 ? 7.602 -23.828 -0.837 1 93.31 51 PRO B N 1
ATOM 1345 C CA . PRO B 1 51 ? 7.324 -24.906 0.125 1 93.31 51 PRO B CA 1
ATOM 1346 C C . PRO B 1 51 ? 6.395 -25.969 -0.438 1 93.31 51 PRO B C 1
ATOM 1348 O O . PRO B 1 51 ? 6.305 -27.078 0.12 1 93.31 51 PRO B O 1
ATOM 1351 N N . TYR B 1 52 ? 5.734 -25.656 -1.49 1 93.56 52 TYR B N 1
ATOM 1352 C CA . TYR B 1 52 ? 4.75 -26.578 -2.047 1 93.56 52 TYR B CA 1
ATOM 1353 C C . TYR B 1 52 ? 5.273 -27.234 -3.318 1 93.56 52 TYR B C 1
ATOM 1355 O O . TYR B 1 52 ? 4.527 -27.906 -4.031 1 93.56 52 TYR B O 1
ATOM 1363 N N . GLY B 1 53 ? 6.562 -26.938 -3.627 1 93.62 53 GLY B N 1
ATOM 1364 C CA . GLY B 1 53 ? 7.168 -27.531 -4.812 1 93.62 53 GLY B CA 1
ATOM 1365 C C . GLY B 1 53 ? 6.586 -26.984 -6.105 1 93.62 53 GLY B C 1
ATOM 1366 O O . GLY B 1 53 ? 6.438 -27.734 -7.082 1 93.62 53 GLY B O 1
ATOM 1367 N N . MET B 1 54 ? 6.125 -25.75 -6.074 1 95.06 54 MET B N 1
ATOM 1368 C CA . MET B 1 54 ? 5.5 -25.156 -7.25 1 95.06 54 MET B CA 1
ATOM 1369 C C . MET B 1 54 ? 6.32 -23.969 -7.762 1 95.06 54 MET B C 1
ATOM 1371 O O . MET B 1 54 ? 7.148 -23.422 -7.031 1 95.06 54 MET B O 1
ATOM 1375 N N . GLU B 1 55 ? 6.074 -23.656 -8.992 1 94.62 55 GLU B N 1
ATOM 1376 C CA . GLU B 1 55 ? 6.684 -22.516 -9.664 1 94.62 55 GLU B CA 1
ATOM 1377 C C . GLU B 1 55 ? 5.637 -21.688 -10.406 1 94.62 55 GLU B C 1
ATOM 1379 O O . GLU B 1 55 ? 4.555 -22.188 -10.719 1 94.62 55 GLU B O 1
ATOM 1384 N N . ALA B 1 56 ? 6.031 -20.484 -10.586 1 94.88 56 ALA B N 1
ATOM 1385 C CA . ALA B 1 56 ? 5.074 -19.578 -11.227 1 94.88 56 ALA B CA 1
ATOM 1386 C C . ALA B 1 56 ? 5.664 -18.953 -12.484 1 94.88 56 ALA B C 1
ATOM 1388 O O . ALA B 1 56 ? 6.879 -18.781 -12.594 1 94.88 56 ALA B O 1
ATOM 1389 N N . SER B 1 57 ? 4.816 -18.641 -13.438 1 93.38 57 SER B N 1
ATOM 1390 C CA . SER B 1 57 ? 5.16 -17.875 -14.633 1 93.38 57 SER B CA 1
ATOM 1391 C C . SER B 1 57 ? 4.086 -16.844 -14.953 1 93.38 57 SER B C 1
ATOM 1393 O O . SER B 1 57 ? 2.898 -17.172 -15.023 1 93.38 57 SER B O 1
ATOM 1395 N N . ILE B 1 58 ? 4.508 -15.625 -15.062 1 92 58 ILE B N 1
ATOM 1396 C CA . ILE B 1 58 ? 3.572 -14.578 -15.469 1 92 58 ILE B CA 1
ATOM 1397 C C . ILE B 1 58 ? 3.232 -14.742 -16.953 1 92 58 ILE B C 1
ATOM 1399 O O . ILE B 1 58 ? 4.129 -14.82 -17.797 1 92 58 ILE B O 1
ATOM 1403 N N . LEU B 1 59 ? 1.979 -14.82 -17.188 1 90.56 59 LEU B N 1
ATOM 1404 C CA . LEU B 1 59 ? 1.545 -14.938 -18.578 1 90.56 59 LEU B CA 1
ATOM 1405 C C . LEU B 1 59 ? 1.191 -13.562 -19.156 1 90.56 59 LEU B C 1
ATOM 1407 O O . LEU B 1 59 ? 0.123 -13.023 -18.859 1 90.56 59 LEU B O 1
ATOM 1411 N N . GLU B 1 60 ? 1.994 -13.016 -19.938 1 79.69 60 GLU B N 1
ATOM 1412 C CA . GLU B 1 60 ? 1.814 -11.672 -20.469 1 79.69 60 GLU B CA 1
ATOM 1413 C C . GLU B 1 60 ? 0.778 -11.664 -21.594 1 79.69 60 GLU B C 1
ATOM 1415 O O . GLU B 1 60 ? 0.116 -10.648 -21.828 1 79.69 60 GLU B O 1
ATOM 1420 N N . ASP B 1 61 ? 0.582 -12.82 -22.25 1 75.81 61 ASP B N 1
ATOM 1421 C CA . ASP B 1 61 ? -0.247 -12.891 -23.453 1 75.81 61 ASP B CA 1
ATOM 1422 C C . ASP B 1 61 ? -1.628 -13.461 -23.125 1 75.81 61 ASP B C 1
ATOM 1424 O O . ASP B 1 61 ? -2.445 -13.664 -24.031 1 75.81 61 ASP B O 1
ATOM 1428 N N . LYS B 1 62 ? -1.775 -13.773 -21.922 1 75.25 62 LYS B N 1
ATOM 1429 C CA . LYS B 1 62 ? -3.078 -14.328 -21.578 1 75.25 62 LYS B CA 1
ATOM 1430 C C . LYS B 1 62 ? -3.9 -13.336 -20.766 1 75.25 62 LYS B C 1
ATOM 1432 O O . LYS B 1 62 ? -3.359 -12.625 -19.906 1 75.25 62 LYS B O 1
ATOM 1437 N N . THR B 1 63 ? -5.113 -13.375 -21.234 1 74.19 63 THR B N 1
ATOM 1438 C CA . THR B 1 63 ? -6.031 -12.508 -20.5 1 74.19 63 THR B CA 1
ATOM 1439 C C . THR B 1 63 ? -6.855 -13.312 -19.5 1 74.19 63 THR B C 1
ATOM 1441 O O . THR B 1 63 ? -7.047 -14.516 -19.672 1 74.19 63 THR B O 1
ATOM 1444 N N . ALA B 1 64 ? -7.152 -12.68 -18.438 1 78.75 64 ALA B N 1
ATOM 1445 C CA . ALA B 1 64 ? -8.07 -13.281 -17.469 1 78.75 64 ALA B CA 1
ATOM 1446 C C . ALA B 1 64 ? -9.344 -13.766 -18.156 1 78.75 64 ALA B C 1
ATOM 1448 O O . ALA B 1 64 ? -9.93 -14.773 -17.75 1 78.75 64 ALA B O 1
ATOM 1449 N N . CYS B 1 65 ? -9.727 -13.094 -19.203 1 81 65 CYS B N 1
ATOM 1450 C CA . CYS B 1 65 ? -10.961 -13.438 -19.891 1 81 65 CYS B CA 1
ATOM 1451 C C . CYS B 1 65 ? -10.852 -14.797 -20.562 1 81 65 CYS B 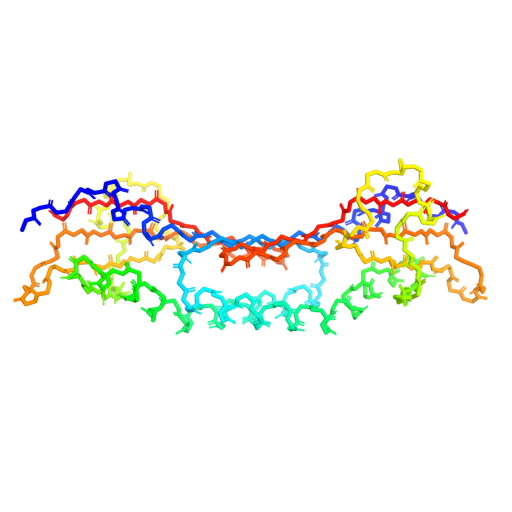C 1
ATOM 1453 O O . CYS B 1 65 ? -11.836 -15.531 -20.656 1 81 65 CYS B O 1
ATOM 1455 N N . GLU B 1 66 ? -9.719 -15.125 -21.047 1 81.62 66 GLU B N 1
ATOM 1456 C CA . GLU B 1 66 ? -9.5 -16.422 -21.672 1 81.62 66 GLU B CA 1
ATOM 1457 C C . GLU B 1 66 ? -9.609 -17.562 -20.656 1 81.62 66 GLU B C 1
ATOM 1459 O O . GLU B 1 66 ? -9.977 -18.688 -21 1 81.62 66 GLU B O 1
ATOM 1464 N N . ILE B 1 67 ? -9.258 -17.234 -19.484 1 81.25 67 ILE B N 1
ATOM 1465 C CA . ILE B 1 67 ? -9.219 -18.25 -18.438 1 81.25 67 ILE B CA 1
ATOM 1466 C C . ILE B 1 67 ? -10.57 -18.312 -17.719 1 81.25 67 ILE B C 1
ATOM 1468 O O . ILE B 1 67 ? -11.102 -19.391 -17.469 1 81.25 67 ILE B O 1
ATOM 1472 N N . LEU B 1 68 ? -11.117 -17.141 -17.375 1 78.5 68 LEU B N 1
ATOM 1473 C CA . LEU B 1 68 ? -12.328 -17.078 -16.562 1 78.5 68 LEU B CA 1
ATOM 1474 C C . LEU B 1 68 ? -13.578 -17.156 -17.438 1 78.5 68 LEU B C 1
ATOM 1476 O O . LEU B 1 68 ? -14.664 -17.469 -16.938 1 78.5 68 LEU B O 1
ATOM 1480 N N . GLY B 1 69 ? -13.414 -17.125 -18.672 1 71.5 69 GLY B N 1
ATOM 1481 C CA . GLY B 1 69 ? -14.586 -17.016 -19.531 1 71.5 69 GLY B CA 1
ATOM 1482 C C . GLY B 1 69 ? -15.227 -15.641 -19.469 1 71.5 69 GLY B C 1
ATOM 1483 O O . GLY B 1 69 ? -14.531 -14.617 -19.438 1 71.5 69 GLY B O 1
ATOM 1484 N N . GLU B 1 70 ? -16.703 -15.664 -19.453 1 59.34 70 GLU B N 1
ATOM 1485 C CA . GLU B 1 70 ? -17.469 -14.43 -19.562 1 59.34 70 GLU B CA 1
ATOM 1486 C C . GLU B 1 70 ? -17.25 -13.531 -18.359 1 59.34 70 GLU B C 1
ATOM 1488 O O . GLU B 1 70 ? -17.828 -13.75 -17.297 1 59.34 70 GLU B O 1
ATOM 1493 N N . THR B 1 71 ? -16.141 -13.609 -17.844 1 56.47 71 THR B N 1
ATOM 1494 C CA . THR B 1 71 ? -16.078 -12.781 -16.656 1 56.47 71 THR B CA 1
ATOM 1495 C C . THR B 1 71 ? -16.094 -11.305 -17.016 1 56.47 71 THR B C 1
ATOM 1497 O O . THR B 1 71 ? -15.734 -10.922 -18.125 1 56.47 71 THR B O 1
ATOM 1500 N N . PRO B 1 72 ? -16.516 -10.539 -16.031 1 59 72 PRO B N 1
ATOM 1501 C CA . PRO B 1 72 ? -16.359 -9.094 -16.188 1 59 72 PRO B CA 1
ATOM 1502 C C . PRO B 1 72 ? -15.055 -8.703 -16.875 1 59 72 PRO B C 1
ATOM 1504 O O . PRO B 1 72 ? -14.234 -9.57 -17.188 1 59 72 PRO B O 1
ATOM 1507 N N . SER B 1 73 ? -14.492 -7.379 -16.641 1 62.97 73 SER B N 1
ATOM 1508 C CA . SER B 1 73 ? -13.43 -6.691 -17.359 1 62.97 73 SER B CA 1
ATOM 1509 C C . SER B 1 73 ? -12.109 -7.441 -17.25 1 62.97 73 SER B C 1
ATOM 1511 O O . SER B 1 73 ? -11.727 -7.883 -16.156 1 62.97 73 SER B O 1
ATOM 1513 N N . CYS B 1 74 ? -11.641 -7.938 -18.297 1 75.12 74 CYS B N 1
ATOM 1514 C CA . CYS B 1 74 ? -10.312 -8.539 -18.406 1 75.12 74 CYS B CA 1
ATOM 1515 C C . CYS B 1 74 ? -9.227 -7.469 -18.344 1 75.12 74 CYS B C 1
ATOM 1517 O O . CYS B 1 74 ? -8.047 -7.773 -18.5 1 75.12 74 CYS B O 1
ATOM 1519 N N . LYS B 1 75 ? -9.859 -6.402 -18.141 1 79 75 LYS B N 1
ATOM 1520 C CA . LYS B 1 75 ? -8.875 -5.32 -18.078 1 79 75 LYS B CA 1
ATOM 1521 C C . LYS B 1 75 ? -8.211 -5.266 -16.703 1 79 75 LYS B C 1
ATOM 1523 O O . LYS B 1 75 ? -8.789 -5.703 -15.703 1 79 75 LYS B O 1
ATOM 1528 N N . ASN B 1 76 ? -6.953 -4.922 -16.641 1 85.44 76 ASN B N 1
ATOM 1529 C CA . ASN B 1 76 ? -6.203 -4.68 -15.406 1 85.44 76 ASN B CA 1
ATOM 1530 C C . ASN B 1 76 ? -6.051 -5.957 -14.586 1 85.44 76 ASN B C 1
ATOM 1532 O O . ASN B 1 76 ? -6.328 -5.965 -13.383 1 85.44 76 ASN B O 1
ATOM 1536 N N . THR B 1 77 ? -5.828 -6.973 -15.289 1 89.25 77 THR B N 1
ATOM 1537 C CA . THR B 1 77 ? -5.566 -8.242 -14.617 1 89.25 77 THR B CA 1
ATOM 1538 C C . THR B 1 77 ? -4.184 -8.773 -14.984 1 89.25 77 THR B C 1
ATOM 1540 O O . THR B 1 77 ? -3.654 -8.461 -16.047 1 89.25 77 THR B O 1
ATOM 1543 N N . LEU B 1 78 ? -3.666 -9.469 -14.086 1 91.12 78 LEU B N 1
ATOM 1544 C CA . LEU B 1 78 ? -2.43 -10.227 -14.258 1 91.12 78 LEU B CA 1
ATOM 1545 C C . LEU B 1 78 ? -2.672 -11.719 -14.062 1 91.12 78 LEU B C 1
A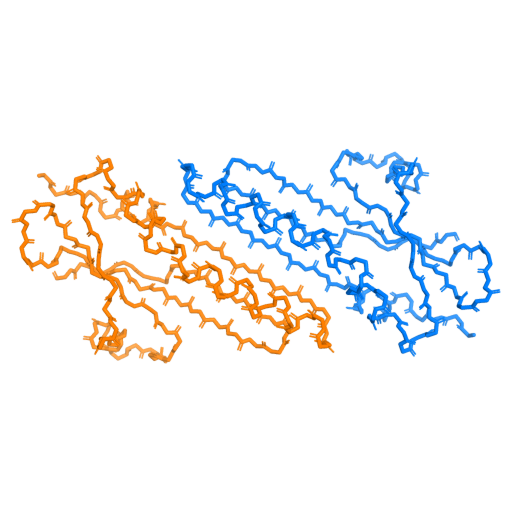TOM 1547 O O . LEU B 1 78 ? -3.248 -12.133 -13.055 1 91.12 78 LEU B O 1
ATOM 1551 N N . VAL B 1 79 ? -2.305 -12.438 -15.023 1 92.94 79 VAL B N 1
ATOM 1552 C CA . VAL B 1 79 ? -2.494 -13.883 -14.961 1 92.94 79 VAL B CA 1
ATOM 1553 C C . VAL B 1 79 ? -1.153 -14.57 -14.703 1 92.94 79 VAL B C 1
ATOM 1555 O O . VAL B 1 79 ? -0.186 -14.344 -15.438 1 92.94 79 VAL B O 1
ATOM 1558 N N . ILE B 1 80 ? -1.172 -15.445 -13.727 1 95.12 80 ILE B N 1
ATOM 1559 C CA . ILE B 1 80 ? 0.025 -16.203 -13.375 1 95.12 80 ILE B CA 1
ATOM 1560 C C . ILE B 1 80 ? -0.272 -17.703 -13.43 1 95.12 80 ILE B C 1
ATOM 1562 O O . ILE B 1 80 ? -1.195 -18.172 -12.766 1 95.12 80 ILE B O 1
ATOM 1566 N N . ALA B 1 81 ? 0.439 -18.438 -14.219 1 95.31 81 ALA B N 1
ATOM 1567 C CA . ALA B 1 81 ? 0.344 -19.906 -14.258 1 95.31 81 ALA B CA 1
ATOM 1568 C C . ALA B 1 81 ? 1.193 -20.531 -13.164 1 95.31 81 ALA B C 1
ATOM 1570 O O . ALA B 1 81 ? 2.336 -20.125 -12.938 1 95.31 81 ALA B O 1
ATOM 1571 N N . LEU B 1 82 ? 0.646 -21.469 -12.484 1 95.62 82 LEU B N 1
ATOM 1572 C CA . LEU B 1 82 ? 1.323 -22.203 -11.43 1 95.62 82 LEU B CA 1
ATOM 1573 C C . LEU B 1 82 ? 1.566 -23.656 -11.844 1 95.62 82 LEU B C 1
ATOM 1575 O O . LEU B 1 82 ? 0.63 -24.359 -12.219 1 95.62 82 LEU B O 1
ATOM 1579 N N . TYR B 1 83 ? 2.771 -24.031 -11.703 1 95 83 TYR B N 1
ATOM 1580 C CA . TYR B 1 83 ? 3.189 -25.359 -12.125 1 95 83 TYR B CA 1
ATOM 1581 C C . TYR B 1 83 ? 3.699 -26.172 -10.938 1 95 83 TYR B C 1
ATOM 1583 O O . TYR B 1 83 ? 4.352 -25.625 -10.047 1 95 83 TYR B O 1
ATOM 1591 N N . VAL B 1 84 ? 3.283 -27.453 -11 1 93.19 84 VAL B N 1
ATOM 1592 C CA . VAL B 1 84 ? 4.047 -28.359 -10.156 1 93.19 84 VAL B CA 1
ATOM 1593 C C . VAL B 1 84 ? 5.449 -28.547 -10.727 1 93.19 84 VAL B C 1
ATOM 1595 O O . VAL B 1 84 ? 5.613 -28.688 -11.945 1 93.19 84 VAL B O 1
ATOM 1598 N N . ALA B 1 85 ? 6.445 -28.453 -9.82 1 88.31 85 ALA B N 1
ATOM 1599 C CA . ALA B 1 85 ? 7.832 -28.516 -10.266 1 88.31 85 ALA B CA 1
ATOM 1600 C C . ALA B 1 85 ? 8.047 -29.719 -11.195 1 88.31 85 ALA B C 1
ATOM 1602 O O . ALA B 1 85 ? 7.637 -30.828 -10.883 1 88.31 85 ALA B O 1
ATOM 1603 N N . GLY B 1 86 ? 8.656 -29.438 -12.406 1 87.62 86 GLY B N 1
ATOM 1604 C CA . GLY B 1 86 ? 9.008 -30.5 -13.344 1 87.62 86 GLY B CA 1
ATOM 1605 C C . GLY B 1 86 ? 7.914 -30.781 -14.359 1 87.62 86 GLY B C 1
ATOM 1606 O O . GLY B 1 86 ? 8.062 -31.656 -15.211 1 87.62 86 GLY B O 1
ATOM 1607 N N . THR B 1 87 ? 6.785 -30.078 -14.203 1 91.06 87 THR B N 1
ATOM 1608 C CA . THR B 1 87 ? 5.715 -30.297 -15.164 1 91.06 87 THR B CA 1
ATOM 1609 C C . THR B 1 87 ? 5.609 -29.109 -16.125 1 91.06 87 THR B C 1
ATOM 1611 O O . THR B 1 87 ? 6.094 -28.016 -15.836 1 91.06 87 THR B O 1
ATOM 1614 N N . SER B 1 88 ? 5.062 -29.391 -17.266 1 91.44 88 SER B N 1
ATOM 1615 C CA . SER B 1 88 ? 4.988 -28.359 -18.297 1 91.44 88 SER B CA 1
ATOM 1616 C C . SER B 1 88 ? 3.586 -27.766 -18.391 1 91.44 88 SER B C 1
ATOM 1618 O O . SER B 1 88 ? 3.387 -26.719 -19 1 91.44 88 SER B O 1
ATOM 1620 N N . LYS B 1 89 ? 2.6 -28.453 -17.812 1 93.81 89 LYS B N 1
ATOM 1621 C CA . LYS B 1 89 ? 1.235 -27.938 -17.828 1 93.81 89 LYS B CA 1
ATOM 1622 C C . LYS B 1 89 ? 0.885 -27.266 -16.5 1 93.81 89 LYS B C 1
ATOM 1624 O O . LYS B 1 89 ? 1.188 -27.797 -15.43 1 93.81 89 LYS B O 1
ATOM 1629 N N . PRO B 1 90 ? 0.249 -26.141 -16.594 1 94 90 PRO B N 1
ATOM 1630 C CA . PRO B 1 90 ? -0.128 -25.469 -15.344 1 94 90 PRO B CA 1
ATOM 1631 C C . PRO B 1 90 ? -1.164 -26.266 -14.547 1 94 90 PRO B C 1
ATOM 1633 O O . PRO B 1 90 ? -2.059 -26.875 -15.133 1 94 90 PRO B O 1
ATOM 1636 N N . ALA B 1 91 ? -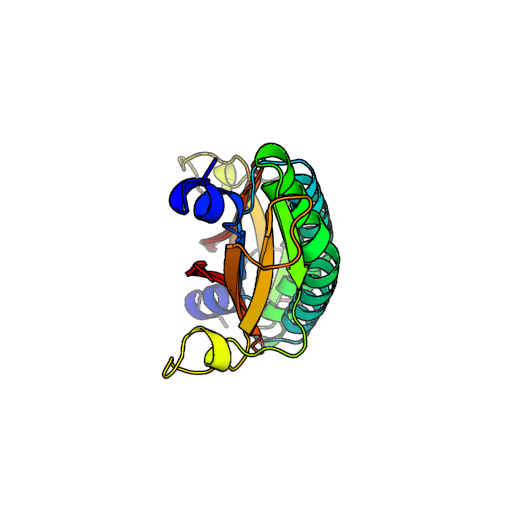0.995 -26.297 -13.266 1 94.62 91 ALA B N 1
ATOM 1637 C CA . ALA B 1 91 ? -1.987 -26.875 -12.359 1 94.62 91 ALA B CA 1
ATOM 1638 C C . ALA B 1 91 ? -3.074 -25.859 -12.023 1 94.62 91 ALA B C 1
ATOM 1640 O O . ALA B 1 91 ? -4.246 -26.203 -11.891 1 94.62 91 ALA B O 1
ATOM 1641 N N . TYR B 1 92 ? -2.676 -24.562 -11.867 1 94.56 92 TYR B N 1
ATOM 1642 C CA . TYR B 1 92 ? -3.592 -23.484 -11.516 1 94.56 92 TYR B CA 1
ATOM 1643 C C . TYR B 1 92 ? -3.254 -22.219 -12.281 1 94.56 92 TYR B C 1
ATOM 1645 O O . TYR B 1 92 ? -2.146 -22.078 -12.805 1 94.56 92 TYR B O 1
ATOM 1653 N N . TYR B 1 93 ? -4.188 -21.297 -12.32 1 93.88 93 TYR B N 1
ATOM 1654 C CA . TYR B 1 93 ? -4.012 -19.906 -12.703 1 93.88 93 TYR B CA 1
ATOM 1655 C C . TYR B 1 93 ? -4.398 -18.969 -11.562 1 93.88 93 TYR B C 1
ATOM 1657 O O . TYR B 1 93 ? -5.504 -19.078 -11.016 1 93.88 93 TYR B O 1
ATOM 1665 N N . ALA B 1 94 ? -3.477 -18.234 -11.172 1 94.88 94 ALA B N 1
ATOM 1666 C CA . ALA B 1 94 ? -3.783 -17.141 -10.25 1 94.88 94 ALA B CA 1
ATOM 1667 C C . ALA B 1 94 ? -4.098 -15.852 -11.008 1 94.88 94 ALA B C 1
ATOM 1669 O O . ALA B 1 94 ? -3.316 -15.414 -11.852 1 94.88 94 ALA B O 1
ATOM 1670 N N . ILE B 1 95 ? -5.195 -15.266 -10.727 1 93.31 95 ILE B N 1
ATOM 1671 C CA . ILE B 1 95 ? -5.613 -14.031 -11.367 1 93.31 95 ILE B CA 1
ATOM 1672 C C . ILE B 1 95 ? -5.602 -12.891 -10.359 1 93.31 95 ILE B C 1
ATOM 1674 O O . ILE B 1 95 ? -6.348 -12.906 -9.375 1 93.31 95 ILE B O 1
ATOM 1678 N N . TYR B 1 96 ? -4.738 -11.945 -10.656 1 93.5 96 TYR B N 1
ATOM 1679 C CA . TYR B 1 96 ? -4.688 -10.727 -9.852 1 93.5 96 TYR B CA 1
ATOM 1680 C C . TYR B 1 96 ? -5.367 -9.578 -10.578 1 93.5 96 TYR B C 1
ATOM 1682 O O . TYR B 1 96 ? -5.266 -9.453 -11.805 1 93.5 96 TYR B O 1
ATOM 1690 N N . ARG B 1 97 ? -5.996 -8.812 -9.781 1 91.94 97 ARG B N 1
ATOM 1691 C CA . ARG B 1 97 ? -6.574 -7.566 -10.281 1 91.94 97 ARG B CA 1
ATOM 1692 C C . ARG B 1 97 ? -5.785 -6.359 -9.781 1 91.94 97 ARG B C 1
ATOM 1694 O O . ARG B 1 97 ? -5.375 -6.32 -8.617 1 91.94 97 ARG B O 1
ATOM 1701 N N . TYR B 1 98 ? -5.527 -5.457 -10.672 1 91.44 98 TYR B N 1
ATOM 1702 C CA . TYR B 1 98 ? -4.918 -4.195 -10.273 1 91.44 98 TYR B CA 1
ATOM 1703 C C . TYR B 1 98 ? -5.656 -3.014 -10.883 1 91.44 98 TYR B C 1
ATOM 1705 O O . TYR B 1 98 ? -6.191 -3.113 -11.992 1 91.44 98 TYR B O 1
ATOM 1713 N N . ARG B 1 99 ? -5.824 -1.928 -10.133 1 91.69 99 ARG B N 1
ATOM 1714 C CA . ARG B 1 99 ? -6.445 -0.677 -10.555 1 91.69 99 ARG B CA 1
ATOM 1715 C C . ARG B 1 99 ? -5.594 0.522 -10.148 1 91.69 99 ARG B C 1
ATOM 1717 O O . ARG B 1 99 ? -5.215 0.655 -8.984 1 91.69 99 ARG B O 1
ATOM 1724 N N . LYS B 1 100 ? -5.238 1.185 -11.148 1 92.5 100 LYS B N 1
ATOM 1725 C CA . LYS B 1 100 ? -4.465 2.404 -10.945 1 92.5 100 LYS B CA 1
ATOM 1726 C C . LYS B 1 100 ? -5.277 3.641 -11.312 1 92.5 100 LYS B C 1
ATOM 1728 O O . LYS B 1 100 ? -5.727 3.775 -12.453 1 92.5 100 LYS B O 1
ATOM 1733 N N . GLY B 1 101 ? -5.535 4.379 -10.328 1 90.69 101 GLY B N 1
ATOM 1734 C CA . GLY B 1 101 ? -6.191 5.66 -10.555 1 90.69 101 GLY B CA 1
ATOM 1735 C C . GLY B 1 101 ? -5.281 6.848 -10.305 1 90.69 101 GLY B C 1
ATOM 1736 O O . GLY B 1 101 ? -4.074 6.684 -10.125 1 90.69 101 GLY B O 1
ATOM 1737 N N . ASP B 1 102 ? -5.914 8.062 -10.289 1 90.88 102 ASP B N 1
ATOM 1738 C CA . ASP B 1 102 ? -5.148 9.289 -10.078 1 90.88 102 ASP B CA 1
ATOM 1739 C C . ASP B 1 102 ? -4.621 9.367 -8.648 1 90.88 102 ASP B C 1
ATOM 1741 O O . ASP B 1 102 ? -3.561 9.945 -8.406 1 90.88 102 ASP B O 1
ATOM 1745 N N . ASN B 1 103 ? -5.352 8.797 -7.73 1 95.31 103 ASN B N 1
ATOM 1746 C CA . ASN B 1 103 ? -4.906 8.891 -6.344 1 95.31 103 ASN B CA 1
ATOM 1747 C C . ASN B 1 103 ? -5.133 7.586 -5.586 1 95.31 103 ASN B C 1
ATOM 1749 O O . ASN B 1 103 ? -5.133 7.57 -4.355 1 95.31 103 ASN B O 1
ATOM 1753 N N . THR B 1 104 ? -5.492 6.594 -6.383 1 95.94 104 THR B N 1
ATOM 1754 C CA . THR B 1 104 ? -5.73 5.301 -5.75 1 95.94 104 THR B CA 1
ATOM 1755 C C . THR B 1 104 ? -4.992 4.191 -6.496 1 95.94 104 THR B C 1
ATOM 1757 O O . THR B 1 104 ? -4.75 4.301 -7.699 1 95.94 104 THR B O 1
ATOM 1760 N N . TYR B 1 105 ? -4.586 3.26 -5.75 1 95.88 105 TYR B N 1
ATOM 1761 C CA . TYR B 1 105 ? -3.988 2.045 -6.289 1 95.88 105 TYR B CA 1
ATOM 1762 C C . TYR B 1 105 ? -4.461 0.815 -5.523 1 95.88 105 TYR B C 1
ATOM 1764 O O . TYR B 1 105 ? -4.504 0.822 -4.293 1 95.88 105 TYR B O 1
ATOM 1772 N N . GLU B 1 106 ? -4.918 -0.165 -6.262 1 96.69 106 GLU B N 1
ATOM 1773 C CA . GLU B 1 106 ? -5.348 -1.417 -5.645 1 96.69 106 GLU B CA 1
ATOM 1774 C C . GLU B 1 106 ? -4.781 -2.623 -6.391 1 96.69 106 GLU B C 1
ATOM 1776 O O . GLU B 1 106 ? -4.742 -2.635 -7.621 1 96.69 106 GLU B O 1
ATOM 1781 N N . PHE B 1 107 ? -4.344 -3.57 -5.672 1 96 107 PHE B N 1
ATOM 1782 C CA . PHE B 1 107 ? -3.846 -4.84 -6.191 1 96 107 PHE B CA 1
ATOM 1783 C C . PHE B 1 107 ? -4.223 -5.988 -5.262 1 96 107 PHE B C 1
ATOM 1785 O O . PHE B 1 107 ? -4.012 -5.906 -4.051 1 96 107 PHE B O 1
ATOM 1792 N N . PHE B 1 108 ? -4.883 -6.984 -5.809 1 96.12 108 PHE B N 1
ATOM 1793 C CA . PHE B 1 108 ? -5.234 -8.102 -4.945 1 96.12 108 PHE B CA 1
ATOM 1794 C C . PHE B 1 108 ? -5.449 -9.375 -5.762 1 96.12 108 PHE B C 1
ATOM 1796 O O . PHE B 1 108 ? -5.723 -9.305 -6.961 1 96.12 108 PHE B O 1
ATOM 1803 N N . LEU B 1 109 ? -5.316 -10.516 -5.141 1 95.44 109 LEU B N 1
ATOM 1804 C CA . LEU B 1 109 ? -5.672 -11.789 -5.754 1 95.44 109 LEU B CA 1
ATOM 1805 C C . LEU B 1 109 ? -7.184 -11.898 -5.93 1 95.44 109 LEU B C 1
ATOM 1807 O O . LEU B 1 109 ? -7.926 -11.938 -4.949 1 95.44 109 LEU B O 1
ATOM 1811 N N . GLU B 1 110 ? -7.613 -11.977 -7.105 1 91.56 110 GLU B N 1
ATOM 1812 C CA . GLU B 1 110 ? -9.039 -12.047 -7.41 1 91.56 110 GLU B CA 1
ATOM 1813 C C . GLU B 1 110 ? -9.531 -13.492 -7.422 1 91.56 110 GLU B C 1
ATOM 1815 O O . GLU B 1 110 ? -10.594 -13.805 -6.875 1 91.56 110 GLU B O 1
ATOM 1820 N N . ASN B 1 111 ? -8.695 -14.32 -8.031 1 91.88 111 ASN B N 1
ATOM 1821 C CA . ASN B 1 111 ? -9.148 -15.695 -8.195 1 91.88 111 ASN B CA 1
ATOM 1822 C C . ASN B 1 111 ? -7.973 -16.656 -8.352 1 91.88 111 ASN B C 1
ATOM 1824 O O . ASN B 1 111 ? -6.898 -16.266 -8.805 1 91.88 111 ASN B O 1
ATOM 1828 N N . LEU B 1 112 ? -8.211 -17.859 -7.953 1 94 112 LEU B N 1
ATOM 1829 C CA . LEU B 1 112 ? -7.383 -19.016 -8.258 1 94 112 LEU B CA 1
ATOM 1830 C C . LEU B 1 112 ? -8.195 -20.094 -8.969 1 94 112 LEU B C 1
ATOM 1832 O O . LEU B 1 112 ? -9.141 -20.641 -8.391 1 94 112 LEU B O 1
ATOM 1836 N N . VAL B 1 113 ? -7.824 -20.375 -10.156 1 91.56 113 VAL B N 1
ATOM 1837 C CA . VAL B 1 113 ? -8.609 -21.281 -10.984 1 91.56 113 VAL B CA 1
ATOM 1838 C C . VAL B 1 113 ? -7.781 -22.516 -11.32 1 91.56 113 VAL B C 1
ATOM 1840 O O . VAL B 1 113 ? -6.605 -22.406 -11.688 1 91.56 113 VAL B O 1
ATOM 1843 N N . GLN B 1 114 ? -8.367 -23.594 -11.148 1 91.69 114 GLN B N 1
ATOM 1844 C CA . GLN B 1 114 ? -7.691 -24.812 -11.602 1 91.69 114 GLN B CA 1
ATOM 1845 C C . GLN B 1 114 ? -7.629 -24.875 -13.125 1 91.69 114 GLN B C 1
ATOM 1847 O O . GLN B 1 114 ? -8.594 -24.531 -13.805 1 91.69 114 GLN B O 1
ATOM 1852 N N . ALA B 1 115 ? -6.418 -25.172 -13.562 1 88.75 115 ALA B N 1
ATOM 1853 C CA . ALA B 1 115 ? -6.207 -25.234 -15.008 1 88.75 115 ALA B CA 1
ATOM 1854 C C . ALA B 1 115 ? -6.891 -26.453 -15.602 1 88.75 115 ALA B C 1
ATOM 1856 O O . ALA B 1 115 ? -7.062 -27.469 -14.93 1 88.75 115 ALA B O 1
#

Secondary structure (DSSP, 8-state):
----HHHHHHHT--EEEEE--SSHHHHHHHHHHHHHHHHHHHHHHHHHHGGGTEEEEEESS--HHHHHSS-S--TTEEEEEEEETT-SSEEEEEEEEEEE-SSEEEEEEEEEEE-/----HHHHHHHT--EEEEE--SSHHHHHHHHHHHHHHHHHHHHHHHHHHGGGTEEEEEETT--HHHHHSS-S--TTEEEEEEEETT-SSEEEEEEEEEEE-SSEEEEEEEEEEE-

pLDDT: mean 89.23, std 9.12, range [51.09, 96.81]

Radius of gyration: 21.0 Å; Cα contacts (8 Å, |Δi|>4): 435; chains: 2; bounding box: 29×68×51 Å

Sequence (230 aa):
MSQDPKIIKRALSIKLYFEGPSDWTTRELIDIVDEYFMERLPVMINNALEPYGMEASILEDKTACEILGETPSCKNTLVIALYVAGTSKPAYYAIYRYRKGDNTYEFFLENLVQAMSQDPKIIKRALSIKLYFEGPSDWTTRELIDIVDEYFMERLPVMINNALEPYGMEASILEDKTACEILGETPSCKNTLVIALYVAGTSKPAYYAIYRYRKGDNTYEFFLENLVQA

Foldseek 3Di:
DDPDVVLLCVLLWDKDKFFDDLDDVLQVVLVVCVVVCVVCSQVSSQVSCVVVQKHKDKDPPDFPCVVVPPDPDSPQKTWMFMGRHPDDDGQKIWIWHWDDDSGIIIITTDDIGGD/DDDDVVLLCVLLWDKDKFFDDLDDVLQVVQVVCVVVCVVCSQVSSQVSCVVVQKHKDKDPPDFPCVVVPPDPDSPQKTWMFMDRHPDDHGQKIWIKHWDDDSGIIIITTDDIGGD

Organism: Staphylothermus marinus (strain ATCC 43588 / DSM 3639 / JCM 9404 / F1) (NCBI:txid399550)

Nearest PDB structures (foldseek):
  3rd6-assembly2_B-2  TM=3.003E-01  e=4.974E-01  Mesorhizobium loti
  4xrt-assembly1_A  TM=3.154E-01  e=1.035E+00  Streptomyces steffisburgensis
  4xrt-assembly2_B  TM=2.558E-01  e=5.974E-01  Streptomyces steffisburgensis
  4qq1-assembly1_A  TM=3.059E-01  e=2.155E+00  Neisseria meningitidis serogroup B
  8eoj-assembly1_B  TM=1.471E-01  e=8.264E+00  Homo sapiens

Solvent-accessible surface area (backbone atoms only — not comparable to full-atom values): 12254 Å² total; per-residue (Å²): 130,87,73,58,66,68,57,54,48,57,38,58,39,36,36,38,38,37,36,37,33,88,45,70,60,36,35,48,49,50,52,50,51,50,53,55,46,63,67,44,42,63,61,43,51,32,60,49,28,44,90,73,49,30,41,65,44,78,39,86,88,49,50,47,33,78,74,65,43,95,47,74,80,46,63,52,51,45,31,29,37,29,21,48,67,96,53,90,59,53,53,29,34,40,33,30,38,46,46,79,58,68,29,36,36,38,35,34,60,71,45,74,41,78,95,128,86,71,56,64,69,58,54,48,57,38,58,40,35,37,39,37,38,37,39,32,89,44,70,60,36,36,51,49,49,53,50,50,50,53,53,47,63,68,43,43,63,58,43,52,32,60,49,29,44,90,74,49,30,41,67,45,78,38,87,88,49,49,48,34,78,72,66,40,93,45,75,80,48,63,54,52,45,30,29,38,30,23,48,68,95,52,90,61,53,54,29,35,40,32,29,38,46,46,79,55,68,29,37,37,38,35,34,61,72,46,75,41,77,94